Protein AF-0000000075760861 (afdb_homodimer)

pLDDT: mean 92.17, std 13.26, range [31.16, 98.69]

Foldseek 3Di:
DPPPPDVVVVVVVVVVVVVLCVLCVDPLLLLQQLVQLVHKDWLVVSCVVPVDDPPRSVVNVVSCVVVQQWDWDDDVPIIIIHGRDPVNSVVSVVVCCVCPVVVVD/DPPPPDVVVVVVVVVVVVVLCVLCVDPLLLLQQLVQLVHKDWLVVSCVVPVDDPPRSVVNVVSCVVVQQWDWDDDVPIIIIHGRDPVNSVVSVVVCCVCPVVVVD

Solvent-accessible surface area (backbone atoms only — not comparable to full-atom values): 11502 Å² total; per-residue (Å²): 125,75,79,73,66,54,63,68,57,50,50,54,35,25,45,54,49,14,53,50,29,54,68,46,23,41,38,68,50,38,51,53,48,53,56,26,72,77,38,72,44,34,64,68,55,51,30,70,71,68,66,50,50,84,67,57,42,58,52,49,53,48,51,37,42,75,70,50,42,36,44,74,49,78,57,91,95,42,53,32,34,32,68,59,28,70,68,56,51,52,50,48,52,53,49,42,47,60,47,58,57,47,61,74,98,124,75,80,73,66,55,62,69,57,48,51,54,37,25,43,54,49,15,52,51,29,54,68,46,23,41,40,68,52,37,51,52,49,54,58,26,72,77,38,72,43,35,64,67,55,49,30,70,70,68,66,49,50,84,67,56,44,59,51,50,53,49,51,38,41,76,70,50,42,34,44,77,48,77,55,91,94,42,55,32,35,31,69,57,26,70,67,57,50,53,53,49,52,52,50,42,47,60,48,57,57,48,60,74,98

Secondary structure (DSSP, 8-state):
------HHHHHHHHHHHHHHHHHH--HHHHHHHHHHTTS-EEHHHHHHHH-PPTTHHHHHHHHHHHTTSEEEEEETTEEEEEE--HHHHHHHHHHHIIIIISTT-/------HHHHHHHHHHHHHHHHHH--HHHHHHHHHHTTS-EEHHHHHHHH---TTHHHHHHHHHHHTTSEEEEEETTEEEEEE--HHHHHHHHHHHIIIIISTT-

InterPro domains:
  IPR001845 HTH ArsR-type DNA-binding domain [PF01022] (26-71)
  IPR001845 HTH ArsR-type DNA-binding domain [PR00778] (21-36)
  IPR001845 HTH ArsR-type DNA-binding domain [PR00778] (53-68)
  IPR001845 H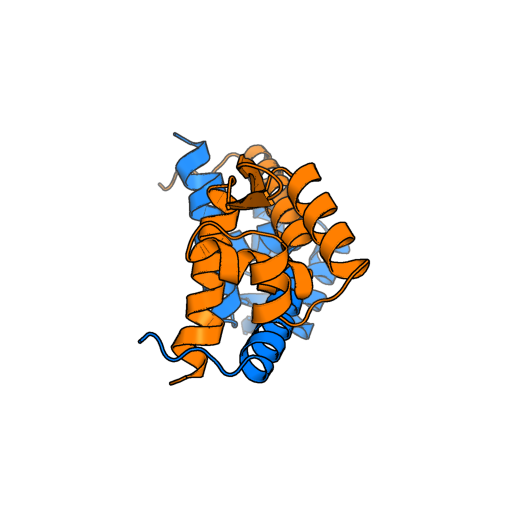TH ArsR-type DNA-binding domain [PR00778] (68-83)
  IPR001845 HTH ArsR-type DNA-binding domain [PS50987] (10-103)
  IPR001845 HTH ArsR-type DNA-binding domain [SM00418] (19-97)
  IPR011991 ArsR-like helix-turn-helix domain [cd00090] (21-92)
  IPR036388 Winged helix-like DNA-binding domain superfamily [G3DSA:1.10.10.10] (3-102)
  IPR036390 Winged helix DNA-binding domain superfamily [SSF46785] (16-101)
  IPR051011 Metal-responsive transcriptional regulator [PTHR43132] (14-100)

Structure (mmCIF, N/CA/C/O backbone):
data_AF-0000000075760861-model_v1
#
loop_
_entity.id
_entity.type
_entity.pdbx_description
1 polymer 'Regulatory protein, ArsR family'
#
loop_
_atom_site.group_PDB
_atom_site.id
_atom_site.type_symbol
_atom_site.label_atom_id
_atom_site.label_alt_id
_atom_site.label_comp_id
_atom_site.label_asym_id
_atom_site.label_entity_id
_atom_site.label_seq_id
_atom_site.pdbx_PDB_ins_code
_atom_site.Cartn_x
_atom_site.Cartn_y
_atom_site.Cartn_z
_atom_site.occupancy
_atom_site.B_iso_or_equiv
_atom_site.auth_seq_id
_atom_site.auth_comp_id
_atom_site.auth_asym_id
_atom_site.auth_atom_id
_atom_site.pdbx_PDB_model_num
ATOM 1 N N . MET A 1 1 ? -16.109 22.609 -3.34 1 31.16 1 MET A N 1
ATOM 2 C CA . MET A 1 1 ? -15.734 22.281 -1.966 1 31.16 1 MET A CA 1
ATOM 3 C C . MET A 1 1 ? -15.578 20.781 -1.784 1 31.16 1 MET A C 1
ATOM 5 O O . MET A 1 1 ? -16.516 20.016 -2.014 1 31.16 1 MET A O 1
ATOM 9 N N . THR A 1 2 ? -14.602 20.078 -2.252 1 43.75 2 THR A N 1
ATOM 10 C CA . THR A 1 2 ? -14.523 18.625 -2.188 1 43.75 2 THR A CA 1
ATOM 11 C C . THR A 1 2 ? -15.07 18.109 -0.86 1 43.75 2 THR A C 1
ATOM 13 O O . THR A 1 2 ? -14.688 18.594 0.206 1 43.75 2 THR A O 1
ATOM 16 N N . PRO A 1 3 ? -16.234 17.625 -0.828 1 49.41 3 PRO A N 1
ATOM 17 C CA . PRO A 1 3 ? -16.875 17.281 0.438 1 49.41 3 PRO A CA 1
ATOM 18 C C . PRO A 1 3 ? -15.883 16.781 1.488 1 49.41 3 PRO A C 1
ATOM 20 O O . PRO A 1 3 ? -15.008 15.961 1.179 1 49.41 3 PRO A O 1
ATOM 23 N N . GLU A 1 4 ? -15.344 17.781 2.316 1 56.47 4 GLU A N 1
ATOM 24 C CA . GLU A 1 4 ? -14.516 17.484 3.486 1 56.47 4 GLU A CA 1
ATOM 25 C C . GLU A 1 4 ? -15.016 16.234 4.207 1 56.47 4 GLU A C 1
ATOM 27 O O . GLU A 1 4 ? -16.156 16.188 4.668 1 56.47 4 GLU A O 1
ATOM 32 N N . LEU A 1 5 ? -14.688 15.102 3.777 1 62.16 5 LEU A N 1
ATOM 33 C CA . LEU A 1 5 ? -15.039 13.906 4.547 1 62.16 5 LEU A CA 1
ATOM 34 C C . LEU A 1 5 ? -15.047 14.211 6.039 1 62.16 5 LEU A C 1
ATOM 36 O O . LEU A 1 5 ? -14.234 15.008 6.52 1 62.16 5 LEU A O 1
ATOM 40 N N . ASP A 1 6 ? -16.234 13.906 6.609 1 85.75 6 ASP A N 1
ATOM 41 C CA . ASP A 1 6 ? -16.25 13.82 8.062 1 85.75 6 ASP A CA 1
ATOM 42 C C . ASP A 1 6 ? -15.016 13.094 8.594 1 85.75 6 ASP A C 1
ATOM 44 O O . ASP A 1 6 ? -14.609 12.07 8.039 1 85.75 6 ASP A O 1
ATOM 48 N N . ILE A 1 7 ? -14.258 13.727 9.484 1 89.19 7 ILE A N 1
ATOM 49 C CA . ILE A 1 7 ? -12.992 13.242 10.016 1 89.19 7 ILE A CA 1
ATOM 50 C C . ILE A 1 7 ? -13.148 11.805 10.5 1 89.19 7 ILE A C 1
ATOM 52 O O . ILE A 1 7 ? -12.227 10.992 10.398 1 89.19 7 ILE A O 1
ATOM 56 N N . GLU A 1 8 ? -14.305 11.484 11 1 91.88 8 GLU A N 1
ATOM 57 C CA . GLU A 1 8 ? -14.539 10.117 11.461 1 91.88 8 GLU A CA 1
ATOM 58 C C . GLU A 1 8 ? -14.547 9.133 10.305 1 91.88 8 GLU A C 1
ATOM 60 O O . GLU A 1 8 ? -14.031 8.016 10.43 1 91.88 8 GLU A O 1
ATOM 65 N N . GLN A 1 9 ? -15.164 9.539 9.281 1 93.06 9 GLN A N 1
ATOM 66 C CA . GLN A 1 9 ? -15.164 8.695 8.094 1 93.06 9 GLN A CA 1
ATOM 67 C C . GLN A 1 9 ? -13.766 8.555 7.512 1 93.06 9 GLN A C 1
ATOM 69 O O . GLN A 1 9 ? -13.375 7.469 7.066 1 93.06 9 GLN A O 1
ATOM 74 N N . LEU A 1 10 ? -13.047 9.648 7.512 1 93.12 10 LEU A N 1
ATOM 75 C CA . LEU A 1 10 ? -11.672 9.617 7.012 1 93.12 10 LEU A CA 1
ATOM 76 C C . LEU A 1 10 ? -10.812 8.656 7.824 1 93.12 10 LEU A C 1
ATOM 78 O O . LEU A 1 10 ? -10.008 7.914 7.266 1 93.12 10 LEU A O 1
ATOM 82 N N . ARG A 1 11 ? -11.039 8.609 9.094 1 94.69 11 ARG A N 1
ATOM 83 C CA . ARG A 1 11 ? -10.305 7.715 9.984 1 94.69 11 ARG A CA 1
ATOM 84 C C . ARG A 1 11 ? -10.656 6.258 9.711 1 94.69 11 ARG A C 1
ATOM 86 O O . ARG A 1 11 ? -9.773 5.391 9.711 1 94.69 11 ARG A O 1
ATOM 93 N N . ALA A 1 12 ? -11.922 6.043 9.539 1 95.56 12 ALA A N 1
ATOM 94 C CA . ALA A 1 12 ? -12.359 4.688 9.227 1 95.56 12 ALA A CA 1
ATOM 95 C C . ALA A 1 12 ? -11.766 4.215 7.898 1 95.56 12 ALA A C 1
ATOM 97 O O . ALA A 1 12 ? -11.328 3.066 7.781 1 95.56 12 ALA A O 1
ATOM 98 N N . ASN A 1 13 ? -11.742 5.094 6.957 1 95.25 13 ASN A N 1
ATOM 99 C CA . ASN A 1 13 ? -11.156 4.781 5.656 1 95.25 13 ASN A CA 1
ATOM 100 C C . ASN A 1 13 ? -9.664 4.504 5.762 1 95.25 13 ASN A C 1
ATOM 102 O O . ASN A 1 13 ? -9.156 3.559 5.148 1 95.25 13 ASN A O 1
ATOM 106 N N . ALA A 1 14 ? -9 5.316 6.547 1 96.75 14 ALA A N 1
ATOM 107 C CA . ALA A 1 14 ? -7.562 5.129 6.742 1 96.75 14 ALA A CA 1
ATOM 108 C C . ALA A 1 14 ? -7.27 3.787 7.406 1 96.75 14 ALA A C 1
ATOM 110 O O . ALA A 1 14 ? -6.293 3.119 7.066 1 96.75 14 ALA A O 1
ATOM 111 N N . ALA A 1 15 ? -8.141 3.424 8.32 1 97.38 15 ALA A N 1
ATOM 112 C CA . ALA A 1 15 ? -7.977 2.131 8.984 1 97.38 15 ALA A CA 1
ATOM 113 C C . ALA A 1 15 ? -8.133 0.984 7.988 1 97.38 15 ALA A C 1
ATOM 115 O O . ALA A 1 15 ? -7.332 0.044 7.988 1 97.38 15 ALA A O 1
ATOM 116 N N . SER A 1 16 ? -9.094 1.083 7.184 1 97.12 16 SER A N 1
ATOM 117 C CA . SER A 1 16 ? -9.328 0.062 6.168 1 97.12 16 SER A CA 1
ATOM 118 C C . SER A 1 16 ? -8.18 0.008 5.164 1 97.12 16 SER A C 1
ATOM 120 O O . SER A 1 16 ? -7.719 -1.074 4.801 1 97.12 16 SER A O 1
ATOM 122 N N . ALA A 1 17 ? -7.754 1.15 4.75 1 97.81 17 ALA A N 1
ATOM 123 C CA . ALA A 1 17 ? -6.633 1.227 3.814 1 97.81 17 ALA A CA 1
ATOM 124 C C . ALA A 1 17 ? -5.359 0.664 4.441 1 97.81 17 ALA A C 1
ATOM 126 O O . ALA A 1 17 ? -4.613 -0.075 3.793 1 97.81 17 ALA A O 1
ATOM 127 N N . GLY A 1 18 ? -5.133 1.041 5.684 1 98.19 18 GLY A N 1
ATOM 128 C CA . GLY A 1 18 ? -3.975 0.519 6.391 1 98.19 18 GLY A CA 1
ATOM 129 C C . GLY A 1 18 ? -3.963 -0.995 6.484 1 98.19 18 GLY A C 1
ATOM 130 O O . GLY A 1 18 ? -2.918 -1.625 6.305 1 98.19 18 GLY A O 1
ATOM 131 N N . ALA A 1 19 ? -5.098 -1.545 6.762 1 97.56 19 ALA A N 1
ATOM 132 C CA . ALA A 1 19 ? -5.219 -3 6.832 1 97.56 19 ALA A CA 1
ATOM 133 C C . ALA A 1 19 ? -4.887 -3.643 5.488 1 97.56 19 ALA A C 1
ATOM 135 O O . ALA A 1 19 ? -4.203 -4.668 5.438 1 97.56 19 ALA A O 1
ATOM 136 N N . LEU A 1 20 ? -5.359 -3.062 4.488 1 98.06 20 LEU A N 1
ATOM 137 C CA . LEU A 1 20 ? -5.051 -3.553 3.148 1 98.06 20 LEU A CA 1
ATOM 138 C C . LEU A 1 20 ? -3.549 -3.486 2.881 1 98.06 20 LEU A C 1
ATOM 140 O O . LEU A 1 20 ? -2.953 -4.461 2.418 1 98.06 20 LEU A O 1
ATOM 144 N N . LEU A 1 21 ? -2.9 -2.324 3.158 1 98.31 21 LEU A N 1
ATOM 145 C CA . LEU A 1 21 ? -1.469 -2.158 2.93 1 98.31 21 LEU A CA 1
ATOM 146 C C . LEU A 1 21 ? -0.668 -3.172 3.742 1 98.31 21 LEU A C 1
ATOM 148 O O . LEU A 1 21 ? 0.312 -3.732 3.248 1 98.31 21 LEU A O 1
ATOM 152 N N . LYS A 1 22 ? -1.117 -3.443 4.949 1 97.38 22 LYS A N 1
ATOM 153 C CA . LYS A 1 22 ? -0.437 -4.441 5.77 1 97.38 22 LYS A CA 1
ATOM 154 C C . LYS A 1 22 ? -0.504 -5.82 5.121 1 97.38 22 LYS A C 1
ATOM 156 O O . LYS A 1 22 ? 0.492 -6.547 5.09 1 97.38 22 LYS A O 1
ATOM 161 N N . ALA A 1 23 ? -1.593 -6.113 4.625 1 97.12 23 ALA A N 1
ATOM 162 C CA . ALA A 1 23 ? -1.772 -7.414 3.986 1 97.12 23 ALA A CA 1
ATOM 163 C C . ALA A 1 23 ? -0.917 -7.531 2.729 1 97.12 23 ALA A C 1
ATOM 165 O O . ALA A 1 23 ? -0.462 -8.625 2.379 1 97.12 23 ALA A O 1
ATOM 166 N N . LEU A 1 24 ? -0.645 -6.441 2.088 1 97.88 24 LEU A N 1
ATOM 167 C CA . LEU A 1 24 ? 0.054 -6.434 0.808 1 97.88 24 LEU A CA 1
ATOM 168 C C . LEU A 1 24 ? 1.557 -6.266 1.01 1 97.88 24 LEU A C 1
ATOM 170 O O . LEU A 1 24 ? 2.342 -6.512 0.091 1 97.88 24 LEU A O 1
ATOM 174 N N . ALA A 1 25 ? 1.974 -5.855 2.18 1 97.81 25 ALA A N 1
ATOM 175 C CA . ALA A 1 25 ? 3.332 -5.355 2.389 1 97.81 25 ALA A CA 1
ATOM 176 C C . ALA A 1 25 ? 4.344 -6.5 2.361 1 97.81 25 ALA A C 1
ATOM 178 O O . ALA A 1 25 ? 5.551 -6.266 2.277 1 97.81 25 ALA A O 1
ATOM 179 N N . ASN A 1 26 ? 3.959 -7.703 2.34 1 97.19 26 ASN A N 1
ATOM 180 C CA . ASN A 1 26 ? 4.852 -8.852 2.229 1 97.19 26 ASN A CA 1
ATOM 181 C C . ASN A 1 26 ? 5.355 -9.031 0.799 1 97.19 2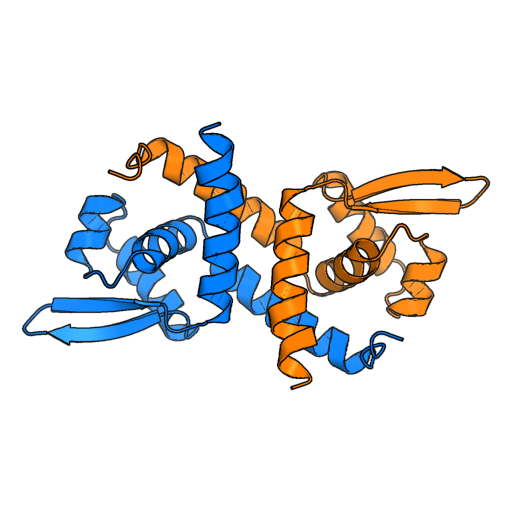6 ASN A C 1
ATOM 183 O O . ASN A 1 26 ? 4.562 -9.172 -0.132 1 97.19 26 ASN A O 1
ATOM 187 N N . PRO A 1 27 ? 6.75 -9.102 0.652 1 96.88 27 PRO A N 1
ATOM 188 C CA . PRO A 1 27 ? 7.285 -9.156 -0.711 1 96.88 27 PRO A CA 1
ATOM 189 C C . PRO A 1 27 ? 6.816 -10.391 -1.476 1 96.88 27 PRO A C 1
ATOM 191 O O . PRO A 1 27 ? 6.562 -10.32 -2.68 1 96.88 27 PRO A O 1
ATOM 194 N N . ASP A 1 28 ? 6.727 -11.484 -0.835 1 97 28 ASP A N 1
ATOM 195 C CA . ASP A 1 28 ? 6.254 -12.695 -1.512 1 97 28 ASP A CA 1
ATOM 196 C C . ASP A 1 28 ? 4.801 -12.539 -1.954 1 97 28 ASP A C 1
ATOM 198 O O . ASP A 1 28 ? 4.445 -12.922 -3.07 1 97 28 ASP A O 1
ATOM 202 N N . ARG A 1 29 ? 4.004 -11.969 -1.091 1 97.56 29 ARG A N 1
ATOM 203 C CA . ARG A 1 29 ? 2.611 -11.727 -1.449 1 97.56 29 ARG A CA 1
ATOM 204 C C . ARG A 1 29 ? 2.508 -10.75 -2.611 1 97.56 29 ARG A C 1
ATOM 206 O O . ARG A 1 29 ? 1.658 -10.906 -3.492 1 97.56 29 ARG A O 1
ATOM 213 N N . LEU A 1 30 ? 3.357 -9.766 -2.621 1 97.31 30 LEU A N 1
ATOM 214 C CA . LEU A 1 30 ? 3.371 -8.805 -3.721 1 97.31 30 LEU A CA 1
ATOM 215 C C . LEU A 1 30 ? 3.725 -9.492 -5.035 1 97.31 30 LEU A C 1
ATOM 217 O O . LEU A 1 30 ? 3.115 -9.211 -6.07 1 97.31 30 LEU A O 1
ATOM 221 N N . LEU A 1 31 ? 4.703 -10.391 -4.988 1 96.62 31 LEU A N 1
ATOM 222 C CA . LEU A 1 31 ? 5.105 -11.125 -6.184 1 96.62 31 LEU A CA 1
ATOM 223 C C . LEU A 1 31 ? 3.953 -11.977 -6.715 1 96.62 31 LEU A C 1
ATOM 225 O O . LEU A 1 31 ? 3.688 -11.984 -7.918 1 96.62 31 LEU A O 1
ATOM 229 N N . LEU A 1 32 ? 3.287 -12.625 -5.801 1 97.5 32 LEU A N 1
ATOM 230 C CA . LEU A 1 32 ? 2.15 -13.461 -6.172 1 97.5 32 LEU A CA 1
ATOM 231 C C . LEU A 1 32 ? 1.047 -12.625 -6.812 1 97.5 32 LEU A C 1
ATOM 233 O O . LEU A 1 32 ? 0.54 -12.969 -7.883 1 97.5 32 LEU A O 1
ATOM 237 N N . LEU A 1 33 ? 0.747 -11.523 -6.215 1 97.75 33 LEU A N 1
ATOM 238 C CA . LEU A 1 33 ? -0.349 -10.68 -6.691 1 97.75 33 LEU A CA 1
ATOM 239 C C . LEU A 1 33 ? 0.011 -10.016 -8.008 1 97.75 33 LEU A C 1
ATOM 241 O O . LEU A 1 33 ? -0.857 -9.797 -8.859 1 97.75 33 LEU A O 1
ATOM 245 N N . CYS A 1 34 ? 1.251 -9.648 -8.117 1 95.5 34 CYS A N 1
ATOM 246 C CA . CYS A 1 34 ? 1.707 -9.102 -9.391 1 95.5 34 CYS A CA 1
ATOM 247 C C . CYS A 1 34 ? 1.47 -10.086 -10.523 1 95.5 34 CYS A C 1
ATOM 249 O O . CYS A 1 34 ? 0.96 -9.711 -11.586 1 95.5 34 CYS A O 1
ATOM 251 N N . GLN A 1 35 ? 1.835 -11.344 -10.352 1 94.88 35 GLN A N 1
ATOM 252 C CA . GLN A 1 35 ? 1.597 -12.367 -11.359 1 94.88 35 GLN A CA 1
ATOM 253 C C . GLN A 1 35 ? 0.103 -12.547 -11.617 1 94.88 35 GLN A C 1
ATOM 255 O O . GLN A 1 35 ? -0.327 -12.648 -12.773 1 94.88 35 GLN A O 1
ATOM 260 N N . LEU A 1 36 ? -0.684 -12.5 -10.586 1 96.94 36 LEU A N 1
ATOM 261 C CA . LEU A 1 36 ? -2.117 -12.75 -10.68 1 96.94 36 LEU A CA 1
ATOM 262 C C . LEU A 1 36 ? -2.844 -11.57 -11.305 1 96.94 36 LEU A C 1
ATOM 264 O O . LEU A 1 36 ? -3.977 -11.703 -11.773 1 96.94 36 LEU A O 1
ATOM 268 N N . SER A 1 37 ? -2.225 -10.359 -11.203 1 95.31 37 SER A N 1
ATOM 269 C CA . SER A 1 37 ? -2.824 -9.195 -11.844 1 95.31 37 SER A CA 1
ATOM 270 C C . SER A 1 37 ? -2.855 -9.344 -13.359 1 95.31 37 SER A C 1
ATOM 272 O O . SER A 1 37 ? -3.615 -8.656 -14.039 1 95.31 37 SER A O 1
ATOM 274 N N . GLN A 1 38 ? -2.037 -10.203 -13.859 1 91.69 38 GLN A N 1
ATOM 275 C CA . GLN A 1 38 ? -1.953 -10.422 -15.305 1 91.69 38 GLN A CA 1
ATOM 276 C C . GLN A 1 38 ? -2.916 -11.516 -15.75 1 91.69 38 GLN A C 1
ATOM 278 O O . GLN A 1 38 ? -3.121 -11.727 -16.938 1 91.69 38 GLN A O 1
ATOM 283 N N . GLY A 1 39 ? -3.471 -12.242 -14.789 1 94.25 39 GLY A N 1
ATOM 284 C CA . GLY A 1 39 ? -4.422 -13.305 -15.086 1 94.25 39 GLY A CA 1
ATOM 285 C C . GLY A 1 39 ? -4.438 -14.398 -14.039 1 94.25 39 GLY A C 1
ATOM 286 O O . GLY A 1 39 ? -3.568 -14.445 -13.164 1 94.25 39 GLY A O 1
ATOM 287 N N . GLU A 1 40 ? -5.395 -15.273 -14.172 1 97.56 40 GLU A N 1
ATOM 288 C CA . GLU A 1 40 ? -5.539 -16.422 -13.289 1 97.56 40 GLU A CA 1
ATOM 289 C C . GLU A 1 40 ? -4.367 -17.391 -13.445 1 97.56 40 GLU A C 1
ATOM 291 O O . GLU A 1 40 ? -3.91 -17.641 -14.562 1 97.56 40 GLU A O 1
ATOM 296 N N . ARG A 1 41 ? -3.865 -18 -12.32 1 97.44 41 ARG A N 1
ATOM 297 C CA . ARG A 1 41 ? -2.766 -18.953 -12.336 1 97.44 41 ARG A CA 1
ATOM 298 C C . ARG A 1 41 ? -2.965 -20.031 -11.281 1 97.44 41 ARG A C 1
ATOM 300 O O . ARG A 1 41 ? -3.592 -19.797 -10.25 1 97.44 41 ARG A O 1
ATOM 307 N N . ASN A 1 42 ? -2.398 -21.188 -11.586 1 97.19 42 ASN A N 1
ATOM 308 C CA . ASN A 1 42 ? -2.438 -22.25 -10.57 1 97.19 42 ASN A CA 1
ATOM 309 C C . ASN A 1 42 ? -1.139 -22.312 -9.773 1 97.19 42 ASN A C 1
ATOM 311 O O . ASN A 1 42 ? -0.182 -21.594 -10.086 1 97.19 42 ASN A O 1
ATOM 315 N N . VAL A 1 43 ? -1.153 -23.125 -8.742 1 95.81 43 VAL A N 1
ATOM 316 C CA . VAL A 1 43 ? -0.051 -23.203 -7.789 1 95.81 43 VAL A CA 1
ATOM 317 C C . VAL A 1 43 ? 1.24 -23.562 -8.516 1 95.81 43 VAL A C 1
ATOM 319 O O . VAL A 1 43 ? 2.285 -22.953 -8.281 1 95.81 43 VAL A O 1
ATOM 322 N N . SER A 1 44 ? 1.188 -24.484 -9.383 1 94.75 44 SER A N 1
ATOM 323 C CA . SER A 1 44 ? 2.369 -24.953 -10.102 1 94.75 44 SER A CA 1
ATOM 324 C C . SER A 1 44 ? 2.957 -23.844 -10.969 1 94.75 44 SER A C 1
ATOM 326 O O . SER A 1 44 ? 4.176 -23.688 -11.031 1 94.75 44 SER A O 1
ATOM 328 N N . GLU A 1 45 ? 2.145 -23.094 -11.672 1 95.38 45 GLU A N 1
ATOM 329 C CA . GLU A 1 45 ? 2.576 -21.969 -12.484 1 95.38 45 GLU A CA 1
ATOM 330 C C . GLU A 1 45 ? 3.258 -20.906 -11.625 1 95.38 45 GLU A C 1
ATOM 332 O O . GLU A 1 45 ? 4.305 -20.375 -12.008 1 95.38 45 GLU A O 1
ATOM 337 N N . LEU A 1 46 ? 2.67 -20.609 -10.469 1 95.75 46 LEU A N 1
ATOM 338 C CA . LEU A 1 46 ? 3.225 -19.609 -9.57 1 95.75 46 LEU A CA 1
ATOM 339 C C . LEU A 1 46 ? 4.59 -20.047 -9.047 1 95.75 46 LEU A C 1
ATOM 341 O O . LEU A 1 46 ? 5.516 -19.234 -8.977 1 95.75 46 LEU A O 1
ATOM 345 N N . GLU A 1 47 ? 4.691 -21.281 -8.734 1 93.94 47 GLU A N 1
ATOM 346 C CA . GLU A 1 47 ? 5.969 -21.828 -8.281 1 93.94 47 GLU A CA 1
ATOM 347 C C . GLU A 1 47 ? 7.043 -21.688 -9.359 1 93.94 47 GLU A C 1
ATOM 349 O O . GLU A 1 47 ? 8.164 -21.25 -9.07 1 93.94 47 GLU A O 1
ATOM 354 N N . GLN A 1 48 ? 6.727 -22.016 -10.555 1 93.12 48 GLN A N 1
ATOM 355 C CA . GLN A 1 48 ? 7.664 -21.969 -11.664 1 93.12 48 GLN A CA 1
ATOM 356 C C . GLN A 1 48 ? 8.055 -20.531 -12.008 1 93.12 48 GLN A C 1
ATOM 358 O O . GLN A 1 48 ? 9.234 -20.25 -12.227 1 93.12 48 GLN A O 1
ATOM 363 N N . LEU A 1 49 ? 7.113 -19.641 -11.961 1 92.81 49 LEU A N 1
ATOM 364 C CA . LEU A 1 49 ? 7.328 -18.266 -12.391 1 92.81 49 LEU A CA 1
ATOM 365 C C . LEU A 1 49 ? 8.109 -17.484 -11.336 1 92.81 49 LEU A C 1
ATOM 367 O O . LEU A 1 49 ? 8.93 -16.625 -11.672 1 92.81 49 LEU A O 1
ATOM 371 N N . LEU A 1 50 ? 7.844 -17.75 -10.039 1 94.5 50 LEU A N 1
ATOM 372 C CA . LEU A 1 50 ? 8.344 -16.891 -8.984 1 94.5 50 LEU A CA 1
ATOM 373 C C . LEU A 1 50 ? 9.469 -17.562 -8.211 1 94.5 50 LEU A C 1
ATOM 375 O O . LEU A 1 50 ? 10.227 -16.906 -7.492 1 94.5 50 LEU A O 1
ATOM 379 N N . GLY A 1 51 ? 9.539 -18.859 -8.258 1 93.06 51 GLY A N 1
ATOM 380 C CA . GLY A 1 51 ? 10.555 -19.594 -7.523 1 93.06 51 GLY A CA 1
ATOM 381 C C . GLY A 1 51 ? 10.289 -19.656 -6.031 1 93.06 51 GLY A C 1
ATOM 382 O O . GLY A 1 51 ? 11.195 -19.922 -5.242 1 93.06 51 GLY A O 1
ATOM 383 N N . ILE A 1 52 ? 9.109 -19.266 -5.617 1 92.81 52 ILE A N 1
ATOM 384 C CA . ILE A 1 52 ? 8.703 -19.422 -4.227 1 92.81 52 ILE A CA 1
ATOM 385 C C . ILE A 1 52 ? 8.25 -20.859 -3.99 1 92.81 52 ILE A C 1
ATOM 387 O O . ILE A 1 52 ? 7.348 -21.359 -4.668 1 92.81 52 ILE A O 1
ATOM 391 N N . GLN A 1 53 ? 8.875 -21.547 -3.055 1 92.81 53 GLN A N 1
ATOM 392 C CA . GLN A 1 53 ? 8.633 -22.969 -2.871 1 92.81 53 GLN A CA 1
ATOM 393 C C . GLN A 1 53 ? 7.75 -23.219 -1.652 1 92.81 53 GLN A C 1
ATOM 395 O O . GLN A 1 53 ? 7.555 -22.328 -0.821 1 92.81 53 GLN A O 1
ATOM 400 N N . GLN A 1 54 ? 7.363 -24.422 -1.638 1 94.25 54 GLN A N 1
ATOM 401 C CA . GLN A 1 54 ? 6.629 -24.891 -0.467 1 94.25 54 GLN A CA 1
ATOM 402 C C . GLN A 1 54 ? 7.555 -25.047 0.736 1 94.25 54 GLN A C 1
ATOM 404 O O . GLN A 1 54 ? 8.734 -25.344 0.58 1 94.25 54 GLN A O 1
ATOM 409 N N . PRO A 1 55 ? 6.926 -24.766 1.978 1 96.5 55 PRO A N 1
ATOM 410 C CA . PRO A 1 55 ? 5.57 -24.438 2.436 1 96.5 55 PRO A CA 1
ATOM 411 C C . PRO A 1 55 ? 5.238 -22.953 2.312 1 96.5 55 PRO A C 1
ATOM 413 O O . PRO A 1 55 ? 4.09 -22.562 2.512 1 96.5 55 PRO A O 1
ATOM 416 N N . THR A 1 56 ? 6.203 -22.125 2.012 1 96.25 56 THR A N 1
ATOM 417 C CA . THR A 1 56 ? 6.035 -20.672 1.986 1 96.25 56 THR A CA 1
ATOM 418 C C . THR A 1 56 ? 4.922 -20.266 1.019 1 96.25 56 THR A C 1
ATOM 420 O O . THR A 1 56 ? 4.055 -19.469 1.359 1 96.25 56 THR A O 1
ATOM 423 N N . LEU A 1 57 ? 5.016 -20.844 -0.157 1 96.88 57 LEU A N 1
ATOM 424 C CA . LEU A 1 57 ? 4.004 -20.531 -1.16 1 96.88 57 LEU A CA 1
ATOM 425 C C . LEU A 1 57 ? 2.602 -20.797 -0.622 1 96.88 57 LEU A C 1
ATOM 427 O O . LEU A 1 57 ? 1.728 -19.938 -0.693 1 96.88 57 LEU A O 1
ATOM 431 N N . SER A 1 58 ? 2.373 -21.953 -0.057 1 96.56 58 SER A N 1
ATOM 432 C CA . SER A 1 58 ? 1.07 -22.328 0.485 1 96.56 58 SER A CA 1
ATOM 433 C C . SER A 1 58 ? 0.652 -21.391 1.61 1 96.56 58 SER A C 1
ATOM 435 O O . SER A 1 58 ? -0.512 -20.984 1.695 1 96.56 58 SER A O 1
ATOM 437 N N . GLN A 1 59 ? 1.553 -21.078 2.4 1 97.56 59 GLN A N 1
ATOM 438 C CA . GLN A 1 59 ? 1.286 -20.188 3.516 1 97.56 59 GLN A CA 1
ATOM 439 C C . GLN A 1 59 ? 0.85 -18.812 3.018 1 97.56 59 GLN A C 1
ATOM 441 O O . GLN A 1 59 ? -0.123 -18.234 3.518 1 97.56 59 GLN A O 1
ATOM 446 N N . GLN A 1 60 ? 1.567 -18.312 2.078 1 97.62 60 GLN A N 1
ATOM 447 C CA . GLN A 1 60 ? 1.242 -16.984 1.561 1 97.62 60 GLN A CA 1
ATOM 448 C C . GLN A 1 60 ? -0.101 -17 0.836 1 97.62 60 GLN A C 1
ATOM 450 O O . GLN A 1 60 ? -0.884 -16.047 0.96 1 97.62 60 GLN A O 1
ATOM 455 N N . LEU A 1 61 ? -0.35 -18.016 0.086 1 97.94 61 LEU A N 1
ATOM 456 C CA . LEU A 1 61 ? -1.636 -18.141 -0.592 1 97.94 61 LEU A CA 1
ATOM 457 C C . LEU A 1 61 ? -2.775 -18.25 0.417 1 97.94 61 LEU A C 1
ATOM 459 O O . LEU A 1 61 ? -3.857 -17.703 0.196 1 97.94 61 LEU A O 1
ATOM 463 N N . ALA A 1 62 ? -2.549 -18.938 1.508 1 97.88 62 ALA A N 1
ATOM 464 C CA . ALA A 1 62 ? -3.545 -19.047 2.57 1 97.88 62 ALA A CA 1
ATOM 465 C C . ALA A 1 62 ? -3.848 -17.688 3.18 1 97.88 62 ALA A C 1
ATOM 467 O O . ALA A 1 62 ? -5.008 -17.359 3.449 1 97.88 62 ALA A O 1
ATOM 468 N N . VAL A 1 63 ? -2.889 -16.891 3.457 1 98.12 63 VAL A N 1
ATOM 469 C CA . VAL A 1 63 ? -3.064 -15.547 3.988 1 98.12 63 VAL A CA 1
ATOM 470 C C . VAL A 1 63 ? -3.883 -14.703 3.012 1 98.12 63 VAL A C 1
ATOM 472 O O . VAL A 1 63 ? -4.836 -14.031 3.41 1 98.12 63 VAL A O 1
ATOM 475 N N . LEU A 1 64 ? -3.492 -14.75 1.73 1 98.31 64 LEU A N 1
ATOM 476 C CA . LEU A 1 64 ? -4.188 -13.977 0.708 1 98.31 64 LEU A CA 1
ATOM 477 C C . LEU A 1 64 ? -5.66 -14.359 0.645 1 98.31 64 LEU A C 1
ATOM 479 O O . LEU A 1 64 ? -6.527 -13.5 0.483 1 98.31 64 LEU A O 1
ATOM 483 N N . ARG A 1 65 ? -5.93 -15.641 0.807 1 98 65 ARG A N 1
ATOM 484 C CA . ARG A 1 65 ? -7.312 -16.109 0.82 1 98 65 ARG A CA 1
ATOM 485 C C . ARG A 1 65 ? -8.047 -15.602 2.057 1 98 65 ARG A C 1
ATOM 487 O O . ARG A 1 65 ? -9.172 -15.094 1.955 1 98 65 ARG A O 1
ATOM 494 N N . ARG A 1 66 ? -7.465 -15.758 3.184 1 97.81 66 ARG A N 1
ATOM 495 C CA . ARG A 1 66 ? -8.07 -15.359 4.449 1 97.81 66 ARG A CA 1
ATOM 496 C C . ARG A 1 66 ? -8.398 -13.867 4.457 1 97.81 66 ARG A C 1
ATOM 498 O O . ARG A 1 66 ? -9.438 -13.461 4.984 1 97.81 66 ARG A O 1
ATOM 505 N N . GLU A 1 67 ? -7.582 -13.125 3.801 1 97.56 67 GLU A N 1
ATOM 506 C CA . GLU A 1 67 ? -7.75 -11.68 3.771 1 97.56 67 GLU A CA 1
ATOM 507 C C . GLU A 1 67 ? -8.68 -11.258 2.637 1 97.56 67 GLU A C 1
ATOM 509 O O . GLU A 1 67 ? -8.883 -10.062 2.402 1 97.56 67 GLU A O 1
ATOM 514 N N . GLY A 1 68 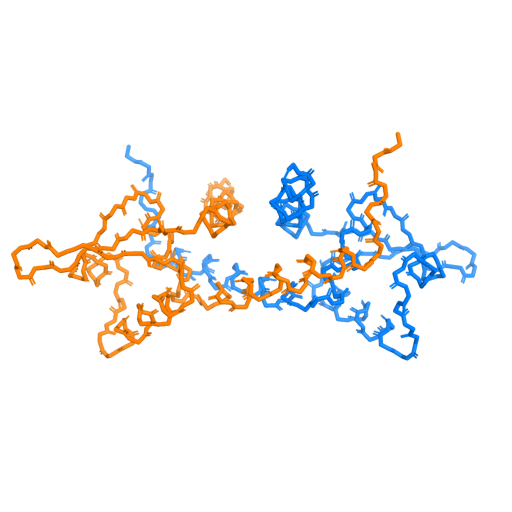? -9.188 -12.18 1.909 1 97.62 68 GLY A N 1
ATOM 515 C CA . GLY A 1 68 ? -10.148 -11.906 0.855 1 97.62 68 GLY A CA 1
ATOM 516 C C . GLY A 1 68 ? -9.523 -11.258 -0.367 1 97.62 68 GLY A C 1
ATOM 517 O O . GLY A 1 68 ? -10.211 -10.57 -1.13 1 97.62 68 GLY A O 1
ATOM 518 N N . LEU A 1 69 ? -8.258 -11.422 -0.621 1 98.5 69 LEU A N 1
ATOM 519 C CA . LEU A 1 69 ? -7.535 -10.75 -1.696 1 98.5 69 LEU A CA 1
ATOM 520 C C . LEU A 1 69 ? -7.543 -11.594 -2.967 1 98.5 69 LEU A C 1
ATOM 522 O O . LEU A 1 69 ? -7.398 -11.062 -4.07 1 98.5 69 LEU A O 1
ATOM 526 N N . VAL A 1 70 ? -7.691 -12.898 -2.811 1 98.69 70 VAL A N 1
ATOM 527 C CA . VAL A 1 70 ? -7.746 -13.789 -3.967 1 98.69 70 VAL A CA 1
ATOM 528 C C . VAL A 1 70 ? -8.922 -14.758 -3.82 1 98.69 70 VAL A C 1
ATOM 530 O O . VAL A 1 70 ? -9.375 -15.023 -2.705 1 98.69 70 VAL A O 1
ATOM 533 N N . ALA A 1 71 ? -9.391 -15.164 -4.871 1 98.5 71 ALA A N 1
ATOM 534 C CA . ALA A 1 71 ? -10.391 -16.234 -4.973 1 98.5 71 ALA A CA 1
ATOM 535 C C . ALA A 1 71 ? -9.836 -17.438 -5.719 1 98.5 71 ALA A C 1
ATOM 537 O O . ALA A 1 71 ? -8.852 -17.328 -6.457 1 98.5 71 ALA A O 1
ATOM 538 N N . THR A 1 72 ? -10.492 -18.562 -5.504 1 97.69 72 THR A N 1
ATOM 539 C CA . THR A 1 72 ? -10.008 -19.797 -6.105 1 97.69 72 THR A CA 1
ATOM 540 C C . THR A 1 72 ? -11.117 -20.5 -6.883 1 97.69 72 THR A C 1
ATOM 542 O O . THR A 1 72 ? -12.305 -20.312 -6.586 1 97.69 72 THR A O 1
ATOM 545 N N . ARG A 1 73 ? -10.711 -21.141 -7.879 1 97.12 73 ARG A N 1
ATOM 546 C CA . ARG A 1 73 ? -11.57 -22.078 -8.586 1 97.12 73 ARG A CA 1
ATOM 547 C C . ARG A 1 73 ? -10.844 -23.391 -8.844 1 97.12 73 ARG A C 1
ATOM 549 O O . ARG A 1 73 ? -9.641 -23.406 -9.094 1 97.12 73 ARG A O 1
ATOM 556 N N . ARG A 1 74 ? -11.594 -24.453 -8.711 1 95.88 74 ARG A N 1
ATOM 557 C CA . ARG A 1 74 ? -11.008 -25.766 -8.938 1 95.88 74 ARG A CA 1
ATOM 558 C C . ARG A 1 74 ? -11.32 -26.266 -10.344 1 95.88 74 ARG A C 1
ATOM 560 O O . ARG A 1 74 ? -12.461 -26.156 -10.805 1 95.88 74 ARG A O 1
ATOM 567 N N . GLU A 1 75 ? -10.336 -26.719 -11 1 95 75 GLU A N 1
ATOM 568 C CA . GLU A 1 75 ? -10.453 -27.391 -12.289 1 95 75 GLU A CA 1
ATOM 569 C C . GLU A 1 75 ? -9.672 -28.703 -12.297 1 95 75 GLU A C 1
ATOM 571 O O . GLU A 1 75 ? -8.445 -28.688 -12.406 1 95 75 GLU A O 1
ATOM 576 N N . GLY A 1 76 ? -10.445 -29.844 -12.281 1 95 76 GLY A N 1
ATOM 577 C CA . GLY A 1 76 ? -9.758 -31.125 -12.102 1 95 76 GLY A CA 1
ATOM 578 C C . GLY A 1 76 ? -8.969 -31.188 -10.805 1 95 76 GLY A C 1
ATOM 579 O O . GLY A 1 76 ? -9.523 -30.969 -9.727 1 95 76 GLY A O 1
ATOM 580 N N . LYS A 1 77 ? -7.691 -31.484 -10.906 1 94.19 77 LYS A N 1
ATOM 581 C CA . LYS A 1 77 ? -6.84 -31.594 -9.727 1 94.19 77 LYS A CA 1
ATOM 582 C C . LYS A 1 77 ? -6.125 -30.281 -9.422 1 94.19 77 LYS A C 1
ATOM 584 O O . LYS A 1 77 ? -5.289 -30.219 -8.523 1 94.19 77 LYS A O 1
ATOM 589 N N . GLN A 1 78 ? -6.41 -29.234 -10.156 1 95.56 78 GLN A N 1
ATOM 590 C CA . GLN A 1 78 ? -5.672 -27.984 -10.008 1 95.56 78 GLN A CA 1
ATOM 591 C C . GLN A 1 78 ? -6.547 -26.891 -9.383 1 95.56 78 GLN A C 1
ATOM 593 O O . GLN A 1 78 ? -7.738 -26.812 -9.68 1 95.56 78 GLN A O 1
ATOM 598 N N . ILE A 1 79 ? -5.887 -26.125 -8.508 1 96.88 79 ILE A N 1
ATOM 599 C CA . ILE A 1 79 ? -6.531 -24.938 -7.949 1 96.88 79 ILE A CA 1
ATOM 600 C C . ILE A 1 79 ? -5.984 -23.688 -8.633 1 96.88 79 ILE A C 1
ATOM 602 O O . ILE A 1 79 ? -4.77 -23.484 -8.688 1 96.88 79 ILE A O 1
ATOM 606 N N . HIS A 1 80 ? -6.906 -22.906 -9.156 1 98.25 80 HIS A N 1
ATOM 607 C CA . HIS A 1 80 ? -6.539 -21.672 -9.844 1 98.25 80 HIS A CA 1
ATOM 608 C C . HIS A 1 80 ? -6.871 -20.438 -9 1 98.25 80 HIS A C 1
ATOM 610 O O . HIS A 1 80 ? -7.926 -20.391 -8.367 1 98.25 80 HIS A O 1
ATOM 616 N N . TYR A 1 81 ? -5.973 -19.484 -9.039 1 98.62 81 TYR A N 1
ATOM 617 C CA . TYR A 1 81 ? -6.113 -18.281 -8.242 1 98.62 81 TYR A CA 1
ATOM 618 C C . TYR A 1 81 ? -6.324 -17.062 -9.141 1 98.62 81 TYR A C 1
ATOM 620 O O . TYR A 1 81 ? -5.719 -16.953 -10.203 1 98.62 81 TYR A O 1
ATOM 628 N N . ARG A 1 82 ? -7.117 -16.125 -8.641 1 98.44 82 ARG A N 1
ATOM 629 C CA . ARG A 1 82 ? -7.262 -14.797 -9.227 1 98.44 82 ARG A CA 1
ATOM 630 C C . ARG A 1 82 ? -7.434 -13.734 -8.141 1 98.44 82 ARG A C 1
ATOM 632 O O . ARG A 1 82 ? -7.898 -14.031 -7.043 1 98.44 82 ARG A O 1
ATOM 639 N N . ILE A 1 83 ? -7.055 -12.539 -8.477 1 98.38 83 ILE A N 1
ATOM 640 C CA . ILE A 1 83 ? -7.305 -11.461 -7.535 1 98.38 83 ILE A CA 1
ATOM 641 C C . ILE A 1 83 ? -8.812 -11.211 -7.422 1 98.38 83 ILE A C 1
ATOM 643 O O . ILE A 1 83 ? -9.516 -11.188 -8.43 1 98.38 83 ILE A O 1
ATOM 647 N N . SER A 1 84 ? -9.266 -11.133 -6.195 1 98.19 84 SER A N 1
ATOM 648 C CA . SER A 1 84 ? -10.703 -10.945 -5.992 1 98.19 84 SER A CA 1
ATOM 649 C C . SER A 1 84 ? -11.008 -9.594 -5.359 1 98.19 84 SER A C 1
ATOM 651 O O . SER A 1 84 ? -12.164 -9.195 -5.254 1 98.19 84 SER A O 1
ATOM 653 N N . SER A 1 85 ? -10.086 -8.859 -4.977 1 97.81 85 SER A N 1
ATOM 654 C CA . SER A 1 85 ? -10.234 -7.531 -4.383 1 97.81 85 SER A CA 1
ATOM 655 C C . SER A 1 85 ? -9.906 -6.434 -5.387 1 97.81 85 SER A C 1
ATOM 657 O O . SER A 1 85 ? -8.75 -6.285 -5.785 1 97.81 85 SER A O 1
ATOM 659 N N . PRO A 1 86 ? -10.914 -5.668 -5.719 1 96.69 86 PRO A N 1
ATOM 660 C CA . PRO A 1 86 ? -10.633 -4.559 -6.633 1 96.69 86 PRO A CA 1
ATOM 661 C C . PRO A 1 86 ? -9.641 -3.553 -6.055 1 96.69 86 PRO A C 1
ATOM 663 O O . PRO A 1 86 ? -8.859 -2.957 -6.797 1 96.69 86 PRO A O 1
ATOM 666 N N . GLU A 1 87 ? -9.664 -3.361 -4.727 1 97.19 87 GLU A N 1
ATOM 667 C CA . GLU A 1 87 ? -8.734 -2.453 -4.059 1 97.19 87 GLU A CA 1
ATOM 668 C C . GLU A 1 87 ? -7.301 -2.951 -4.18 1 97.19 87 GLU A C 1
ATOM 670 O O . GLU A 1 87 ? -6.398 -2.18 -4.512 1 97.19 87 GLU A O 1
ATOM 675 N N . ALA A 1 88 ? -7.152 -4.238 -3.955 1 98 88 ALA A N 1
ATOM 676 C CA . ALA A 1 88 ? -5.816 -4.82 -4.07 1 98 88 ALA A CA 1
ATOM 677 C C . ALA A 1 88 ? -5.293 -4.711 -5.5 1 98 88 ALA A C 1
ATOM 679 O O . ALA A 1 88 ? -4.129 -4.375 -5.719 1 98 88 ALA A O 1
ATOM 680 N N . LEU A 1 89 ? -6.172 -4.977 -6.418 1 97.94 89 LEU A N 1
ATOM 681 C CA . LEU A 1 89 ? -5.781 -4.918 -7.824 1 97.94 89 LEU A CA 1
ATOM 682 C C . LEU A 1 89 ? -5.32 -3.514 -8.203 1 97.94 89 LEU A C 1
ATOM 684 O O . LEU A 1 89 ? -4.312 -3.352 -8.898 1 97.94 89 LEU A O 1
ATOM 688 N N . ALA A 1 90 ? -6.012 -2.525 -7.734 1 97.75 90 ALA A N 1
ATOM 689 C CA . ALA A 1 90 ? -5.656 -1.139 -8.023 1 97.75 90 ALA A CA 1
ATOM 690 C C . ALA A 1 90 ? -4.297 -0.784 -7.43 1 97.75 90 ALA A C 1
ATOM 692 O O . ALA A 1 90 ? -3.469 -0.15 -8.094 1 97.75 90 ALA A O 1
ATOM 693 N N . VAL A 1 91 ? -4.074 -1.212 -6.199 1 98.25 91 VAL A N 1
ATOM 694 C CA . VAL A 1 91 ? -2.818 -0.897 -5.527 1 98.25 91 VAL A CA 1
ATOM 695 C C . VAL A 1 91 ? -1.667 -1.619 -6.223 1 98.25 91 VAL A C 1
ATOM 697 O O . VAL A 1 91 ? -0.628 -1.018 -6.504 1 98.25 91 VAL A O 1
ATOM 700 N N . ILE A 1 92 ? -1.841 -2.873 -6.559 1 97.5 92 ILE A N 1
ATOM 701 C CA . ILE A 1 92 ? -0.801 -3.66 -7.215 1 97.5 92 ILE A CA 1
ATOM 702 C C . ILE A 1 92 ? -0.478 -3.057 -8.578 1 97.5 92 ILE A C 1
ATOM 704 O O . ILE A 1 92 ? 0.689 -2.982 -8.969 1 97.5 92 ILE A O 1
ATOM 708 N N . THR A 1 93 ? -1.459 -2.662 -9.273 1 96.31 93 THR A N 1
ATOM 709 C CA . THR A 1 93 ? -1.261 -2.045 -10.578 1 96.31 93 THR A CA 1
ATOM 710 C C . THR A 1 93 ? -0.449 -0.759 -10.453 1 96.31 93 THR A C 1
ATOM 712 O O . THR A 1 93 ? 0.466 -0.517 -11.242 1 96.31 93 THR A O 1
ATOM 715 N N . THR A 1 94 ? -0.785 0.016 -9.492 1 97.31 94 THR A N 1
ATOM 716 C CA . THR A 1 94 ? -0.038 1.242 -9.234 1 97.31 94 THR A CA 1
ATOM 717 C C . THR A 1 94 ? 1.42 0.93 -8.906 1 97.31 94 THR A C 1
ATOM 719 O O . THR A 1 94 ? 2.332 1.546 -9.469 1 97.31 94 THR A O 1
ATOM 722 N N . LEU A 1 95 ? 1.658 -0.048 -8.055 1 97.06 95 LEU A N 1
ATOM 723 C CA . LEU A 1 95 ? 3.016 -0.425 -7.672 1 97.06 95 LEU A CA 1
ATOM 724 C C . LEU A 1 95 ? 3.795 -0.942 -8.875 1 97.06 95 LEU A C 1
ATOM 726 O O . LEU A 1 95 ? 4.98 -0.635 -9.031 1 97.06 95 LEU A O 1
ATOM 730 N N . TYR A 1 96 ? 3.133 -1.75 -9.711 1 93.88 96 TYR A N 1
ATOM 731 C CA . TYR A 1 96 ? 3.793 -2.279 -10.898 1 93.88 96 TYR A CA 1
ATOM 732 C C . TYR A 1 96 ? 4.273 -1.149 -11.797 1 93.88 96 TYR A C 1
ATOM 734 O O . TYR A 1 96 ? 5.398 -1.188 -12.305 1 93.88 96 TYR A O 1
ATOM 742 N N . GLN A 1 97 ? 3.455 -0.15 -11.977 1 94.25 97 GLN A N 1
ATOM 743 C CA . GLN A 1 97 ? 3.811 0.994 -12.812 1 94.25 97 GLN A CA 1
ATOM 744 C C . GLN A 1 97 ? 4.992 1.76 -12.219 1 94.25 97 GLN A C 1
ATOM 746 O O . GLN A 1 97 ? 5.883 2.197 -12.953 1 94.25 97 GLN A O 1
ATOM 751 N N . LEU A 1 98 ? 5.023 1.876 -10.984 1 95.38 98 LEU A N 1
ATOM 752 C CA . LEU A 1 98 ? 6.02 2.688 -10.297 1 95.38 98 LEU A CA 1
ATOM 753 C C . LEU A 1 98 ? 7.367 1.974 -10.25 1 95.38 98 LEU A C 1
ATOM 755 O O . LEU A 1 98 ? 8.414 2.607 -10.398 1 95.38 98 LEU A O 1
ATOM 759 N N . PHE A 1 99 ? 7.32 0.703 -10.086 1 94.44 99 PHE A N 1
ATOM 760 C CA . PHE A 1 99 ? 8.562 0.016 -9.75 1 94.44 99 PHE A CA 1
ATOM 761 C C . PHE A 1 99 ? 9.031 -0.862 -10.906 1 94.44 99 PHE A C 1
ATOM 763 O O . PHE A 1 99 ? 10.203 -1.231 -10.977 1 94.44 99 PHE A O 1
ATOM 770 N N . CYS A 1 100 ? 8.164 -1.249 -11.727 1 90.56 100 CYS A N 1
ATOM 771 C CA . CYS A 1 100 ? 8.531 -2.199 -12.773 1 90.56 100 CYS A CA 1
ATOM 772 C C . CYS A 1 100 ? 8.516 -1.537 -14.148 1 90.56 100 CYS A C 1
ATOM 774 O O . CYS A 1 100 ? 9.312 -1.885 -15.016 1 90.56 100 CYS A O 1
ATOM 776 N N . GLU A 1 101 ? 7.59 -0.712 -14.367 1 83.5 101 GLU A N 1
ATOM 777 C CA . GLU A 1 101 ? 7.527 -0.047 -15.672 1 83.5 101 GLU A CA 1
ATOM 778 C C . GLU A 1 101 ? 8.492 1.136 -15.727 1 83.5 101 GLU A C 1
ATOM 780 O O . GLU A 1 101 ? 9.203 1.312 -16.719 1 83.5 101 GLU A O 1
ATOM 785 N N . ARG A 1 102 ? 8.43 1.973 -14.656 1 66.12 102 ARG A N 1
ATOM 786 C CA . ARG A 1 102 ? 9.32 3.129 -14.656 1 66.12 102 ARG A CA 1
ATOM 787 C C . ARG A 1 102 ? 10.766 2.707 -14.414 1 66.12 102 ARG A C 1
ATOM 789 O O . ARG A 1 102 ? 11.703 3.395 -14.836 1 66.12 102 ARG A O 1
ATOM 796 N N . GLY A 1 103 ? 11.016 1.755 -13.516 1 56.72 103 GLY A N 1
ATOM 79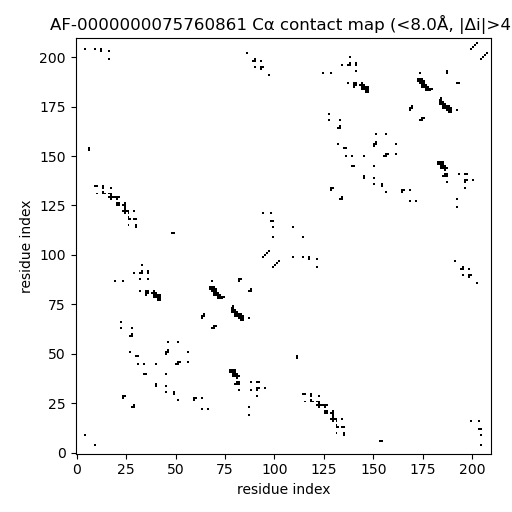7 C CA . GLY A 1 103 ? 12.367 1.288 -13.266 1 56.72 103 GLY A CA 1
ATOM 798 C C . GLY A 1 103 ? 13.078 0.802 -14.516 1 56.72 103 GLY A C 1
ATOM 799 O O . GLY A 1 103 ? 14.305 0.676 -14.531 1 56.72 103 GLY A O 1
ATOM 800 N N . GLN A 1 104 ? 12.391 0.282 -15.531 1 48.41 104 GLN A N 1
ATOM 801 C CA . GLN A 1 104 ? 12.992 -0.112 -16.797 1 48.41 104 GLN A CA 1
ATOM 802 C C . GLN A 1 104 ? 13.359 1.109 -17.641 1 48.41 104 GLN A C 1
ATOM 804 O O . GLN A 1 104 ? 14.086 0.997 -18.625 1 48.41 104 GLN A O 1
ATOM 809 N N . ALA A 1 105 ? 12.859 2.283 -17.203 1 42.69 105 ALA A N 1
ATOM 810 C CA . ALA A 1 105 ? 13.312 3.43 -17.984 1 42.69 105 ALA A CA 1
ATOM 811 C C . ALA A 1 105 ? 14.688 3.895 -17.531 1 42.69 105 ALA A C 1
ATOM 813 O O . ALA A 1 105 ? 14.969 3.945 -16.328 1 42.69 105 ALA A O 1
ATOM 814 N N . MET B 1 1 ? 5.77 -8.688 -26.328 1 31.44 1 MET B N 1
ATOM 815 C CA . MET B 1 1 ? 6.258 -9.531 -25.234 1 31.44 1 MET B CA 1
ATOM 816 C C . MET B 1 1 ? 6.59 -8.688 -24 1 31.44 1 MET B C 1
ATOM 818 O O . MET B 1 1 ? 7.422 -7.781 -24.078 1 31.44 1 MET B O 1
ATOM 822 N N . THR B 1 2 ? 5.723 -8.156 -23.234 1 43.62 2 THR B N 1
ATOM 823 C CA . THR B 1 2 ? 6.047 -7.25 -22.141 1 43.62 2 THR B CA 1
ATOM 824 C C . THR B 1 2 ? 7.324 -7.691 -21.422 1 43.62 2 THR B C 1
ATOM 826 O O . THR B 1 2 ? 7.465 -8.859 -21.062 1 43.62 2 THR B O 1
ATOM 829 N N . PRO B 1 3 ? 8.398 -7.074 -21.672 1 49.28 3 PRO B N 1
ATOM 830 C CA . PRO B 1 3 ? 9.695 -7.555 -21.172 1 49.28 3 PRO B CA 1
ATOM 831 C C . PRO B 1 3 ? 9.594 -8.227 -19.812 1 49.28 3 PRO B C 1
ATOM 833 O O . PRO B 1 3 ? 8.914 -7.707 -18.906 1 49.28 3 PRO B O 1
ATOM 836 N N . GLU B 1 4 ? 9.367 -9.617 -19.844 1 56.41 4 GLU B N 1
ATOM 837 C CA . GLU B 1 4 ? 9.422 -10.445 -18.641 1 56.41 4 GLU B CA 1
ATOM 838 C C . GLU B 1 4 ? 10.523 -9.977 -17.688 1 56.41 4 GLU B C 1
ATOM 840 O O . GLU B 1 4 ? 11.703 -9.961 -18.062 1 56.41 4 GLU B O 1
ATOM 845 N N . LEU B 1 5 ? 10.312 -9 -16.906 1 62.03 5 LEU B N 1
ATOM 846 C CA . LEU B 1 5 ? 11.312 -8.648 -15.906 1 62.03 5 LEU B CA 1
ATOM 847 C C . LEU B 1 5 ? 12.055 -9.891 -15.422 1 62.03 5 LEU B C 1
ATOM 849 O O . LEU B 1 5 ? 11.461 -10.969 -15.312 1 62.03 5 LEU B O 1
ATOM 853 N N . ASP B 1 6 ? 13.391 -9.789 -15.594 1 85.75 6 ASP B N 1
ATOM 854 C CA . ASP B 1 6 ? 14.219 -10.742 -14.859 1 85.75 6 ASP B CA 1
ATOM 855 C C . ASP B 1 6 ? 13.703 -10.938 -13.438 1 85.75 6 ASP B C 1
ATOM 857 O O . ASP B 1 6 ? 13.336 -9.977 -12.766 1 85.75 6 ASP B O 1
ATOM 861 N N . ILE B 1 7 ? 13.43 -12.164 -13.031 1 89.19 7 ILE B N 1
ATOM 862 C CA . ILE B 1 7 ? 12.828 -12.539 -11.758 1 89.19 7 ILE B CA 1
ATOM 863 C C . ILE B 1 7 ? 13.586 -11.875 -10.609 1 89.19 7 ILE B C 1
ATOM 865 O O . ILE B 1 7 ? 12.992 -11.492 -9.602 1 89.19 7 ILE B O 1
ATOM 869 N N . GLU B 1 8 ? 14.859 -11.711 -10.781 1 91.88 8 GLU B N 1
ATOM 870 C CA . GLU B 1 8 ? 15.648 -11.062 -9.742 1 91.88 8 GLU B CA 1
ATOM 871 C C . GLU B 1 8 ? 15.281 -9.594 -9.594 1 91.88 8 GLU B C 1
ATOM 873 O O . GLU B 1 8 ? 15.219 -9.07 -8.484 1 91.88 8 GLU B O 1
ATOM 878 N N . GLN B 1 9 ? 15.117 -8.992 -10.688 1 93.12 9 GLN B N 1
ATOM 879 C CA . GLN B 1 9 ? 14.695 -7.598 -10.664 1 93.12 9 GLN B CA 1
ATOM 880 C C . GLN B 1 9 ? 13.297 -7.461 -10.07 1 93.12 9 GLN B C 1
ATOM 882 O O . GLN B 1 9 ? 13.023 -6.523 -9.32 1 93.12 9 GLN B O 1
ATOM 887 N N . LEU B 1 10 ? 12.43 -8.375 -10.445 1 93.12 10 LEU B N 1
ATOM 888 C CA . LEU B 1 10 ? 11.07 -8.359 -9.922 1 93.12 10 LEU B CA 1
ATOM 889 C C . LEU B 1 10 ? 11.078 -8.508 -8.398 1 93.12 10 LEU B C 1
ATOM 891 O O . LEU B 1 10 ? 10.32 -7.824 -7.703 1 93.12 10 LEU B O 1
ATOM 895 N N . ARG B 1 11 ? 11.961 -9.305 -7.887 1 94.62 11 ARG B N 1
ATOM 896 C CA . ARG B 1 11 ? 12.086 -9.516 -6.449 1 94.62 11 ARG B CA 1
ATOM 897 C C . ARG B 1 11 ? 12.594 -8.266 -5.746 1 94.62 11 ARG B C 1
ATOM 899 O O . ARG B 1 11 ? 12.109 -7.91 -4.668 1 94.62 11 ARG B O 1
ATOM 906 N N . ALA B 1 12 ? 13.57 -7.672 -6.371 1 95.62 12 ALA B N 1
ATOM 907 C CA . ALA B 1 12 ? 14.094 -6.434 -5.801 1 95.62 12 ALA B CA 1
ATOM 908 C C . ALA B 1 12 ? 13.023 -5.344 -5.773 1 95.62 12 ALA B C 1
ATOM 910 O O . ALA B 1 12 ? 12.906 -4.605 -4.793 1 95.62 12 ALA B O 1
ATOM 911 N N . ASN B 1 13 ? 12.273 -5.281 -6.816 1 95.38 13 ASN B N 1
ATOM 912 C CA . ASN B 1 13 ? 11.188 -4.312 -6.895 1 95.38 13 ASN B CA 1
ATOM 913 C C . ASN B 1 13 ? 10.117 -4.582 -5.844 1 95.38 13 ASN B C 1
ATOM 915 O O . ASN B 1 13 ? 9.625 -3.656 -5.199 1 95.38 13 ASN B O 1
ATOM 919 N N . ALA B 1 14 ? 9.797 -5.852 -5.684 1 96.75 14 ALA B N 1
ATOM 920 C CA . ALA B 1 14 ? 8.797 -6.23 -4.684 1 96.75 14 ALA B CA 1
ATOM 921 C C . ALA B 1 14 ? 9.273 -5.875 -3.279 1 96.75 14 ALA B C 1
ATOM 923 O O . ALA B 1 14 ? 8.477 -5.441 -2.441 1 96.75 14 ALA B O 1
ATOM 924 N N . ALA B 1 15 ? 10.555 -6.039 -3.064 1 97.38 15 ALA B N 1
ATOM 925 C CA . ALA B 1 15 ? 11.117 -5.676 -1.765 1 97.38 15 ALA B CA 1
ATOM 926 C C . ALA B 1 15 ? 10.992 -4.176 -1.515 1 97.38 15 ALA B C 1
ATOM 928 O O . ALA B 1 15 ? 10.594 -3.75 -0.427 1 97.38 15 ALA B O 1
ATOM 929 N N . SER B 1 16 ? 11.312 -3.436 -2.479 1 97.19 16 SER B N 1
ATOM 930 C CA . SER B 1 16 ? 11.211 -1.984 -2.371 1 97.19 16 SER B CA 1
ATOM 931 C C . SER B 1 16 ? 9.766 -1.543 -2.184 1 97.19 16 SER B C 1
ATOM 933 O O . SER B 1 16 ? 9.477 -0.687 -1.346 1 97.19 16 SER B O 1
ATOM 935 N N . ALA B 1 17 ? 8.898 -2.135 -2.939 1 97.81 17 ALA B N 1
ATOM 936 C CA . ALA B 1 17 ? 7.473 -1.822 -2.824 1 97.81 17 ALA B CA 1
ATOM 937 C C . ALA B 1 17 ? 6.938 -2.213 -1.45 1 97.81 17 ALA B C 1
ATOM 939 O O . ALA B 1 17 ? 6.18 -1.458 -0.836 1 97.81 17 ALA B O 1
ATOM 940 N N . GLY B 1 18 ? 7.332 -3.373 -1.007 1 98.19 18 GLY B N 1
ATOM 941 C CA . GLY B 1 18 ? 6.922 -3.814 0.316 1 98.19 18 GLY B CA 1
ATOM 942 C C . GLY B 1 18 ? 7.348 -2.869 1.422 1 98.19 18 GLY B C 1
ATOM 943 O O . GLY B 1 18 ? 6.578 -2.594 2.344 1 98.19 18 GLY B O 1
ATOM 944 N N . ALA B 1 19 ? 8.555 -2.408 1.314 1 97.62 19 ALA B N 1
ATOM 945 C CA . ALA B 1 19 ? 9.062 -1.453 2.297 1 97.62 19 ALA B CA 1
ATOM 946 C C . ALA B 1 19 ? 8.234 -0.172 2.293 1 97.62 19 ALA B C 1
ATOM 948 O O . ALA B 1 19 ? 7.922 0.377 3.354 1 97.62 19 ALA B O 1
ATOM 949 N N . LEU B 1 20 ? 7.926 0.258 1.168 1 98.06 20 LEU B N 1
ATOM 950 C CA . LEU B 1 20 ? 7.078 1.439 1.049 1 98.06 20 LEU B CA 1
ATOM 951 C C . LEU B 1 20 ? 5.715 1.197 1.688 1 98.06 20 LEU B C 1
ATOM 953 O O . LEU B 1 20 ? 5.238 2.021 2.471 1 98.06 20 LEU B O 1
ATOM 957 N N . LEU B 1 21 ? 5.047 0.055 1.369 1 98.31 21 LEU B N 1
ATOM 958 C CA . LEU B 1 21 ? 3.736 -0.264 1.922 1 98.31 21 LEU B CA 1
ATOM 959 C C . LEU B 1 21 ? 3.797 -0.359 3.443 1 98.31 21 LEU B C 1
ATOM 961 O O . LEU B 1 21 ? 2.889 0.108 4.133 1 98.31 21 LEU B O 1
ATOM 965 N N . LYS B 1 22 ? 4.879 -0.896 3.957 1 97.44 22 LYS B N 1
ATOM 966 C CA . LYS B 1 22 ? 5.035 -0.973 5.406 1 97.44 22 LYS B CA 1
ATOM 967 C C . LYS B 1 22 ? 5.09 0.42 6.027 1 97.44 22 LYS B C 1
ATOM 969 O O . LYS B 1 22 ? 4.465 0.67 7.059 1 97.44 22 LYS B O 1
ATOM 974 N N . ALA B 1 23 ? 5.766 1.245 5.414 1 97.12 23 ALA B N 1
ATOM 975 C CA . ALA B 1 23 ? 5.895 2.609 5.922 1 97.12 23 ALA B CA 1
ATOM 976 C C . ALA B 1 23 ? 4.555 3.342 5.875 1 97.12 23 ALA B C 1
ATOM 978 O O . ALA B 1 23 ? 4.281 4.199 6.715 1 97.12 23 ALA B O 1
ATOM 979 N N . LEU B 1 24 ? 3.713 2.982 4.957 1 97.88 24 LEU B N 1
ATOM 980 C CA . LEU B 1 24 ? 2.455 3.686 4.727 1 97.88 24 LEU B CA 1
ATOM 981 C C . LEU B 1 24 ? 1.321 3.047 5.52 1 97.88 24 LEU B C 1
ATOM 983 O O . LEU B 1 24 ? 0.258 3.648 5.684 1 97.88 24 LEU B O 1
ATOM 987 N N . ALA B 1 25 ? 1.52 1.853 6.004 1 97.81 25 ALA B N 1
ATOM 988 C CA . ALA B 1 25 ? 0.42 1.024 6.496 1 97.81 25 ALA B CA 1
ATOM 989 C C . ALA B 1 25 ? -0.102 1.541 7.832 1 97.81 25 ALA B C 1
ATOM 991 O O . ALA B 1 25 ? -1.163 1.117 8.297 1 97.81 25 ALA B O 1
ATOM 992 N N . ASN B 1 26 ? 0.495 2.469 8.453 1 97.19 26 ASN B N 1
ATOM 993 C CA . ASN B 1 26 ? 0.019 3.084 9.688 1 97.19 26 ASN B CA 1
ATOM 994 C C . ASN B 1 26 ? -1.114 4.07 9.422 1 97.19 26 ASN B C 1
ATOM 996 O O . ASN B 1 26 ? -0.95 5.016 8.648 1 97.19 26 ASN B O 1
ATOM 1000 N N . PRO B 1 27 ? -2.289 3.865 10.148 1 96.88 27 PRO B N 1
ATOM 1001 C CA . PRO B 1 27 ? -3.441 4.715 9.844 1 96.88 27 PRO B CA 1
ATOM 1002 C C . PRO B 1 27 ? -3.166 6.195 10.086 1 96.88 27 PRO B C 1
ATOM 1004 O O . PRO B 1 27 ? -3.635 7.051 9.328 1 96.88 27 PRO B O 1
ATOM 1007 N N . ASP B 1 28 ? -2.463 6.508 11.102 1 97 28 ASP B N 1
ATOM 1008 C CA . ASP B 1 28 ? -2.141 7.906 11.367 1 97 28 ASP B CA 1
ATOM 1009 C C . ASP B 1 28 ? -1.261 8.484 10.266 1 97 28 ASP B C 1
ATOM 1011 O O . ASP B 1 28 ? -1.485 9.609 9.812 1 97 28 ASP B O 1
ATOM 1015 N N . ARG B 1 29 ? -0.301 7.711 9.836 1 97.56 29 ARG B N 1
ATOM 1016 C CA . ARG B 1 29 ? 0.558 8.156 8.742 1 97.56 29 ARG B CA 1
ATOM 1017 C C . ARG B 1 29 ? -0.242 8.336 7.457 1 97.56 29 ARG B C 1
ATOM 1019 O O . ARG B 1 29 ? 0.003 9.266 6.691 1 97.56 29 ARG B O 1
ATOM 1026 N N . LEU B 1 30 ? -1.181 7.465 7.246 1 97.31 30 LEU B N 1
ATOM 1027 C CA . LEU B 1 30 ? -2.035 7.586 6.07 1 97.31 30 LEU B CA 1
ATOM 1028 C C . LEU B 1 30 ? -2.854 8.867 6.121 1 97.31 30 LEU B C 1
ATOM 1030 O O . LEU B 1 30 ? -2.998 9.562 5.109 1 97.31 30 LEU B O 1
ATOM 1034 N N . LEU B 1 31 ? -3.385 9.188 7.293 1 96.62 31 LEU B N 1
ATOM 1035 C CA . LEU B 1 31 ? -4.164 10.414 7.461 1 96.62 31 LEU B CA 1
ATOM 1036 C C . LEU B 1 31 ? -3.311 11.641 7.18 1 96.62 31 LEU B C 1
ATOM 1038 O O . LEU B 1 31 ? -3.748 12.555 6.477 1 96.62 31 LEU B O 1
ATOM 1042 N N . LEU B 1 32 ? -2.109 11.617 7.699 1 97.5 32 LEU B N 1
ATOM 1043 C CA . LEU B 1 32 ? -1.187 12.727 7.488 1 97.5 32 LEU B CA 1
ATOM 1044 C C . LEU B 1 32 ? -0.865 12.891 6.008 1 97.5 32 LEU B C 1
ATOM 1046 O O . LEU B 1 32 ? -0.952 14 5.469 1 97.5 32 LEU B O 1
ATOM 1050 N N . LEU B 1 33 ? -0.59 11.82 5.352 1 97.75 33 LEU B N 1
ATOM 1051 C CA . LEU B 1 33 ? -0.185 11.867 3.953 1 97.75 33 LEU B CA 1
ATOM 1052 C C . LEU B 1 33 ? -1.361 12.25 3.061 1 97.75 33 LEU B C 1
ATOM 1054 O O . LEU B 1 33 ? -1.181 12.914 2.041 1 97.75 33 LEU B O 1
ATOM 1058 N N . CYS B 1 34 ? -2.502 11.766 3.424 1 95.44 34 CYS B N 1
ATOM 1059 C CA . CYS B 1 34 ? -3.697 12.164 2.689 1 95.44 34 CYS B CA 1
ATOM 1060 C C . CYS B 1 34 ? -3.871 13.68 2.715 1 95.44 34 CYS B C 1
ATOM 1062 O O . CYS B 1 34 ? -4.133 14.297 1.681 1 95.44 34 CYS B O 1
ATOM 1064 N N . GLN B 1 35 ? -3.744 14.305 3.873 1 94.88 35 GLN B N 1
ATOM 1065 C CA . GLN B 1 35 ? -3.84 15.758 3.98 1 94.88 35 GLN B CA 1
ATOM 1066 C C . GLN B 1 35 ? -2.736 16.438 3.18 1 94.88 35 GLN B C 1
ATOM 1068 O O . GLN B 1 35 ? -2.992 17.422 2.471 1 94.88 35 GLN B O 1
ATOM 1073 N N . LEU B 1 36 ? -1.566 15.883 3.205 1 96.94 36 LEU B N 1
ATOM 1074 C CA . LEU B 1 36 ? -0.403 16.484 2.564 1 96.94 36 LEU B CA 1
ATOM 1075 C C . LEU B 1 36 ? -0.467 16.312 1.051 1 96.94 36 LEU B C 1
ATOM 1077 O O . LEU B 1 36 ? 0.22 17.031 0.312 1 96.94 36 LEU B O 1
ATOM 1081 N N . SER B 1 37 ? -1.22 15.281 0.592 1 95.19 37 SER B N 1
ATOM 1082 C CA . SER B 1 37 ? -1.386 15.094 -0.846 1 95.19 37 SER B CA 1
ATOM 1083 C C . SER B 1 37 ? -2.146 16.266 -1.469 1 95.19 37 SER B C 1
ATOM 1085 O O . SER B 1 37 ? -2.086 16.469 -2.682 1 95.19 37 SER B O 1
ATOM 1087 N N . GLN B 1 38 ? -2.842 16.984 -0.664 1 91.69 38 GLN B N 1
ATOM 1088 C CA . GLN B 1 38 ? -3.633 18.109 -1.139 1 91.69 38 GLN B CA 1
ATOM 1089 C C . GLN B 1 38 ? -2.82 19.406 -1.107 1 91.69 38 GLN B C 1
ATOM 1091 O O . GLN B 1 38 ? -3.25 20.422 -1.645 1 91.69 38 GLN B O 1
ATOM 1096 N N . GLY B 1 39 ? -1.688 19.375 -0.456 1 94.25 39 GLY B N 1
ATOM 1097 C CA . GLY B 1 39 ? -0.812 20.531 -0.373 1 94.25 39 GLY B CA 1
ATOM 1098 C C . GLY B 1 39 ? 0.048 20.531 0.876 1 94.25 39 GLY B C 1
ATOM 1099 O O . GLY B 1 39 ? -0.161 19.734 1.786 1 94.25 39 GLY B O 1
ATOM 1100 N N . GLU B 1 40 ? 0.972 21.469 0.905 1 97.5 40 GLU B N 1
ATOM 1101 C CA . GLU B 1 40 ? 1.863 21.656 2.045 1 97.5 40 GLU B CA 1
ATOM 1102 C C . GLU B 1 40 ? 1.089 22.109 3.279 1 97.5 40 GLU B C 1
ATOM 1104 O O . GLU B 1 40 ? 0.181 22.938 3.18 1 97.5 40 GLU B O 1
ATOM 1109 N N . ARG B 1 41 ? 1.46 21.594 4.492 1 97.44 41 ARG B N 1
ATOM 1110 C CA . ARG B 1 41 ? 0.818 21.969 5.75 1 97.44 41 ARG B CA 1
ATOM 1111 C C . ARG B 1 41 ? 1.829 22 6.891 1 97.44 41 ARG B C 1
ATOM 1113 O O . ARG B 1 41 ? 2.828 21.281 6.863 1 97.44 41 ARG B O 1
ATOM 1120 N N . ASN B 1 42 ? 1.505 22.859 7.867 1 97.19 42 ASN B N 1
ATOM 1121 C CA . ASN B 1 42 ? 2.355 22.875 9.055 1 97.19 42 ASN B CA 1
ATOM 1122 C C . ASN B 1 42 ? 1.767 22.016 10.172 1 97.19 42 ASN B C 1
ATOM 1124 O O . ASN B 1 42 ? 0.654 21.5 10.047 1 97.19 42 ASN B O 1
ATOM 1128 N N . VAL B 1 43 ? 2.557 21.844 11.227 1 95.94 43 VAL B N 1
ATOM 1129 C CA . VAL B 1 43 ? 2.213 20.953 12.32 1 95.94 43 VAL B CA 1
ATOM 1130 C C . VAL B 1 43 ? 0.875 21.375 12.93 1 95.94 43 VAL B C 1
ATOM 1132 O O . VAL B 1 43 ? 0.011 20.531 13.18 1 95.94 43 VAL B O 1
ATOM 1135 N N . SER B 1 44 ? 0.687 22.609 13.141 1 94.94 44 SER B N 1
ATOM 1136 C CA . SER B 1 44 ? -0.53 23.125 13.766 1 94.94 44 SER B CA 1
ATOM 1137 C C . SER B 1 44 ? -1.756 22.828 12.906 1 94.94 44 SER B C 1
ATOM 1139 O O . SER B 1 44 ? -2.807 22.453 13.422 1 94.94 44 SER B O 1
ATOM 1141 N N . GLU B 1 45 ? -1.675 23.016 11.617 1 95.5 45 GLU B N 1
ATOM 1142 C CA . GLU B 1 45 ? -2.754 22.719 10.68 1 95.5 45 GLU B CA 1
ATOM 1143 C C . GLU B 1 45 ? -3.107 21.234 10.711 1 95.5 45 GLU B C 1
ATOM 1145 O O . GLU B 1 45 ? -4.285 20.875 10.734 1 95.5 45 GLU B O 1
ATOM 1150 N N . LEU B 1 46 ? -2.09 20.375 10.734 1 95.88 46 LEU B N 1
ATOM 1151 C CA . LEU B 1 46 ? -2.303 18.938 10.758 1 95.88 46 LEU B CA 1
ATOM 1152 C C . LEU B 1 46 ? -2.996 18.5 12.047 1 95.88 46 LEU B C 1
ATOM 1154 O O . LEU B 1 46 ? -3.908 17.672 12.023 1 95.88 46 LEU B O 1
ATOM 1158 N N . GLU B 1 47 ? -2.576 19.094 13.125 1 94.19 47 GLU B N 1
ATOM 1159 C CA . GLU B 1 47 ? -3.213 18.812 14.406 1 94.19 47 GLU B CA 1
ATOM 1160 C C . GLU B 1 47 ? -4.691 19.188 14.383 1 94.19 47 GLU B C 1
ATOM 1162 O O . GLU B 1 47 ? -5.539 18.422 14.828 1 94.19 47 GLU B O 1
ATOM 1167 N N . GLN B 1 48 ? -5 20.328 13.875 1 93.31 48 GLN B N 1
ATOM 1168 C CA . GLN B 1 48 ? -6.367 20.844 13.836 1 93.31 48 GLN B CA 1
ATOM 1169 C C . GLN B 1 48 ? -7.234 20.016 12.883 1 93.31 48 GLN B C 1
ATOM 1171 O O . GLN B 1 48 ? -8.367 19.672 13.219 1 93.31 48 GLN B O 1
ATOM 1176 N N . LEU B 1 49 ? -6.688 19.625 11.766 1 92.94 49 LEU B N 1
ATOM 1177 C CA . LEU B 1 49 ? -7.449 18.953 10.727 1 92.94 49 LEU B CA 1
ATOM 1178 C C . LEU B 1 49 ? -7.703 17.484 11.102 1 92.94 49 LEU B C 1
ATOM 1180 O O . LEU B 1 49 ? -8.766 16.938 10.797 1 92.94 49 LEU B O 1
ATOM 1184 N N . LEU B 1 50 ? -6.719 16.844 11.75 1 94.56 50 LEU B N 1
ATOM 1185 C CA . LEU B 1 50 ? -6.773 15.391 11.914 1 94.56 50 LEU B CA 1
ATOM 1186 C C . LEU B 1 50 ? -7.078 15.016 13.359 1 94.56 50 LEU B C 1
ATOM 1188 O O . LEU B 1 50 ? -7.469 13.883 13.641 1 94.56 50 LEU B O 1
ATOM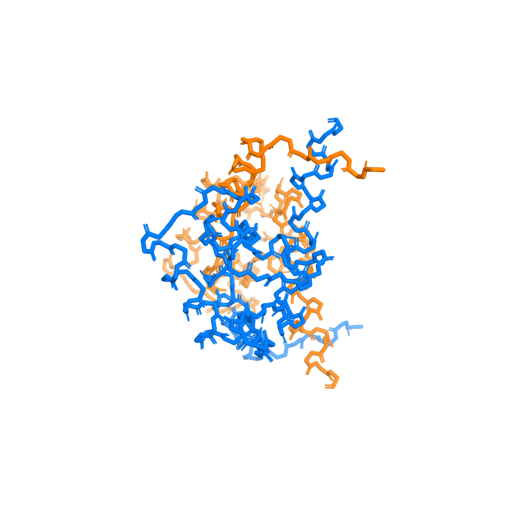 1192 N N . GLY B 1 51 ? -6.828 15.891 14.273 1 93.25 51 GLY B N 1
ATOM 1193 C CA . GLY B 1 51 ? -7.051 15.617 15.688 1 93.25 51 GLY B CA 1
ATOM 1194 C C . GLY B 1 51 ? -6.012 14.688 16.281 1 93.25 51 GLY B C 1
ATOM 1195 O O . GLY B 1 51 ? -6.238 14.094 17.344 1 93.25 51 GLY B O 1
ATOM 1196 N N . ILE B 1 52 ? -4.961 14.438 15.562 1 92.94 52 ILE B N 1
ATOM 1197 C CA . ILE B 1 52 ? -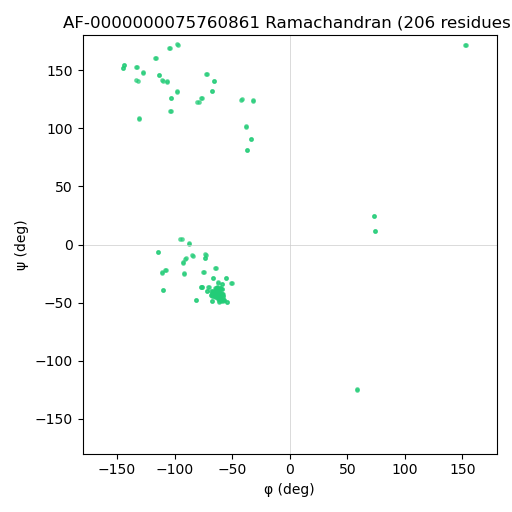3.836 13.688 16.109 1 92.94 52 ILE B CA 1
ATOM 1198 C C . ILE B 1 52 ? -2.979 14.609 16.984 1 92.94 52 ILE B C 1
ATOM 1200 O O . ILE B 1 52 ? -2.5 15.641 16.516 1 92.94 52 ILE B O 1
ATOM 1204 N N . GLN B 1 53 ? -2.787 14.25 18.234 1 93.06 53 GLN B N 1
ATOM 1205 C CA . GLN B 1 53 ? -2.127 15.141 19.172 1 93.06 53 GLN B CA 1
ATOM 1206 C C . GLN B 1 53 ? -0.696 14.695 19.453 1 93.06 53 GLN B C 1
ATOM 1208 O O . GLN B 1 53 ? -0.323 13.562 19.125 1 93.06 53 GLN B O 1
ATOM 1213 N N . GLN B 1 54 ? -0.075 15.594 20.078 1 94.44 54 GLN B N 1
ATOM 1214 C CA . GLN B 1 54 ? 1.269 15.273 20.562 1 94.44 54 GLN B CA 1
ATOM 1215 C C . GLN B 1 54 ? 1.222 14.312 21.734 1 94.44 54 GLN B C 1
ATOM 1217 O O . GLN B 1 54 ? 0.27 14.336 22.531 1 94.44 54 GLN B O 1
ATOM 1222 N N . PRO B 1 55 ? 2.326 13.414 21.781 1 96.56 55 PRO B N 1
ATOM 1223 C CA . PRO B 1 55 ? 3.576 13.219 21.047 1 96.56 55 PRO B CA 1
ATOM 1224 C C . PRO B 1 55 ? 3.393 12.391 19.781 1 96.56 55 PRO B C 1
ATOM 1226 O O . PRO B 1 55 ? 4.316 12.281 18.969 1 96.56 55 PRO B O 1
ATOM 1229 N N . THR B 1 56 ? 2.24 11.797 19.578 1 96.38 56 THR B N 1
ATOM 1230 C CA . THR B 1 56 ? 1.989 10.891 18.469 1 96.38 56 THR B CA 1
ATOM 1231 C C . THR B 1 56 ? 2.252 11.578 17.125 1 96.38 56 THR B C 1
ATOM 1233 O O . THR B 1 56 ? 2.93 11.031 16.266 1 96.38 56 THR B O 1
ATOM 1236 N N . LEU B 1 57 ? 1.685 12.75 17.016 1 97 57 LEU B N 1
ATOM 1237 C CA . LEU B 1 57 ? 1.87 13.5 15.773 1 97 57 LEU B CA 1
ATOM 1238 C C . LEU B 1 57 ? 3.354 13.664 15.461 1 97 57 LEU B C 1
ATOM 1240 O O . LEU B 1 57 ? 3.793 13.367 14.344 1 97 57 LEU B O 1
ATOM 1244 N N . SER B 1 58 ? 4.137 14.102 16.406 1 96.56 58 SER B N 1
ATOM 1245 C CA . SER B 1 58 ? 5.57 14.312 16.219 1 96.56 58 SER B CA 1
ATOM 1246 C C . SER B 1 58 ? 6.273 13.008 15.859 1 96.56 58 SER B C 1
ATOM 1248 O O . SER B 1 58 ? 7.148 12.984 14.992 1 96.56 58 SER B O 1
ATOM 1250 N N . GLN B 1 59 ? 5.902 12.023 16.516 1 97.56 59 GLN B N 1
ATOM 1251 C CA . GLN B 1 59 ? 6.488 10.711 16.266 1 97.56 59 GLN B CA 1
ATOM 1252 C C . GLN B 1 59 ? 6.215 10.25 14.828 1 97.56 59 GLN B C 1
ATOM 1254 O O . GLN B 1 59 ? 7.121 9.773 14.141 1 97.56 59 GLN B O 1
ATOM 1259 N N . GLN B 1 60 ? 5.012 10.383 14.422 1 97.62 60 GLN B N 1
ATOM 1260 C CA . GLN B 1 60 ? 4.652 9.938 13.086 1 97.62 60 GLN B CA 1
ATOM 1261 C C . GLN B 1 60 ? 5.332 10.797 12.016 1 97.62 60 GLN B C 1
ATOM 1263 O O . GLN B 1 60 ? 5.781 10.281 10.992 1 97.62 60 GLN B O 1
ATOM 1268 N N . LEU B 1 61 ? 5.387 12.062 12.25 1 97.94 61 LEU B N 1
ATOM 1269 C CA . LEU B 1 61 ? 6.078 12.953 11.32 1 97.94 61 LEU B CA 1
ATOM 1270 C C . LEU B 1 61 ? 7.562 12.617 11.25 1 97.94 61 LEU B C 1
ATOM 1272 O O . LEU B 1 61 ? 8.172 12.68 10.18 1 97.94 61 LEU B O 1
ATOM 1276 N N . ALA B 1 62 ? 8.156 12.258 12.367 1 97.94 62 ALA B N 1
ATOM 1277 C CA . ALA B 1 62 ? 9.555 11.852 12.398 1 97.94 62 ALA B CA 1
ATOM 1278 C C . ALA B 1 62 ? 9.781 10.586 11.57 1 97.94 62 ALA B C 1
ATOM 1280 O O . ALA B 1 62 ? 10.766 10.484 10.844 1 97.94 62 ALA B O 1
ATOM 1281 N N . VAL B 1 63 ? 8.961 9.617 11.672 1 98.12 63 VAL B N 1
ATOM 1282 C CA . VAL B 1 63 ? 9.047 8.391 10.891 1 98.12 63 VAL B CA 1
ATOM 1283 C C . VAL B 1 63 ? 8.953 8.719 9.406 1 98.12 63 VAL B C 1
ATOM 1285 O O . VAL B 1 63 ? 9.75 8.227 8.602 1 98.12 63 VAL B O 1
ATOM 1288 N N . LEU B 1 64 ? 7.953 9.547 9.047 1 98.31 64 LEU B N 1
ATOM 1289 C CA . LEU B 1 64 ? 7.758 9.922 7.652 1 98.31 64 LEU B CA 1
ATOM 1290 C C . LEU B 1 64 ? 9 10.602 7.09 1 98.31 64 LEU B C 1
ATOM 1292 O O . LEU B 1 64 ? 9.383 10.352 5.941 1 98.31 64 LEU B O 1
ATOM 1296 N N . ARG B 1 65 ? 9.625 11.414 7.91 1 98 65 ARG B N 1
ATOM 1297 C CA . ARG B 1 65 ? 10.859 12.07 7.488 1 98 65 ARG B CA 1
ATOM 1298 C C . ARG B 1 65 ? 11.984 11.062 7.32 1 98 65 ARG B C 1
ATOM 1300 O O . ARG B 1 65 ? 12.695 11.078 6.309 1 98 65 ARG B O 1
ATOM 1307 N N . ARG B 1 66 ? 12.172 10.227 8.266 1 97.81 66 ARG B N 1
ATOM 1308 C CA . ARG B 1 66 ? 13.242 9.234 8.258 1 97.81 66 ARG B CA 1
ATOM 1309 C C . ARG B 1 66 ? 13.125 8.32 7.043 1 97.81 66 ARG B C 1
ATOM 1311 O O . ARG B 1 66 ? 14.133 7.938 6.445 1 97.81 66 ARG B O 1
ATOM 1318 N N . GLU B 1 67 ? 11.93 8.07 6.664 1 97.56 67 GLU B N 1
ATOM 1319 C CA . GLU B 1 67 ? 11.672 7.16 5.551 1 97.56 67 GLU B CA 1
ATOM 1320 C C . GLU B 1 67 ? 11.695 7.906 4.219 1 97.56 67 GLU B C 1
ATOM 1322 O O . GLU B 1 67 ? 11.414 7.32 3.168 1 97.56 67 GLU B O 1
ATOM 1327 N N . GLY B 1 68 ? 11.938 9.156 4.242 1 97.62 68 GLY B N 1
ATOM 1328 C CA . GLY B 1 68 ? 12.07 9.953 3.033 1 97.62 68 GLY B CA 1
ATOM 1329 C C . GLY B 1 68 ? 10.742 10.211 2.346 1 97.62 68 GLY B C 1
ATOM 1330 O O . GLY B 1 68 ? 10.695 10.461 1.14 1 97.62 68 GLY B O 1
ATOM 1331 N N . LEU B 1 69 ? 9.625 10.172 3.031 1 98.5 69 LEU B N 1
ATOM 1332 C CA . LEU B 1 69 ? 8.289 10.281 2.449 1 98.5 69 LEU B CA 1
ATOM 1333 C C . LEU B 1 69 ? 7.824 11.734 2.439 1 98.5 69 LEU B C 1
ATOM 1335 O O . LEU B 1 69 ? 6.973 12.109 1.631 1 98.5 69 LEU B O 1
ATOM 1339 N N . VAL B 1 70 ? 8.367 12.547 3.334 1 98.69 70 VAL B N 1
ATOM 1340 C CA . VAL B 1 70 ? 8.008 13.961 3.383 1 98.69 70 VAL B CA 1
ATOM 1341 C C . VAL B 1 70 ? 9.273 14.805 3.492 1 98.69 70 VAL B C 1
ATOM 1343 O O . VAL B 1 70 ? 10.312 14.328 3.955 1 98.69 70 VAL B O 1
ATOM 1346 N N . ALA B 1 71 ? 9.188 15.938 3.035 1 98.44 71 ALA B N 1
ATOM 1347 C CA . ALA B 1 71 ? 10.203 16.969 3.18 1 98.44 71 ALA B CA 1
ATOM 1348 C C . ALA B 1 71 ? 9.664 18.156 3.971 1 98.44 71 ALA B C 1
ATOM 1350 O O . ALA B 1 71 ? 8.453 18.344 4.078 1 98.44 71 ALA B O 1
ATOM 1351 N N . THR B 1 72 ? 10.609 18.938 4.484 1 97.69 72 THR B N 1
ATOM 1352 C CA . THR B 1 72 ? 10.211 20.062 5.328 1 97.69 72 THR B CA 1
ATOM 1353 C C . THR B 1 72 ? 10.844 21.359 4.84 1 97.69 72 THR B C 1
ATOM 1355 O O . THR B 1 72 ? 11.906 21.328 4.203 1 97.69 72 THR B O 1
ATOM 1358 N N . ARG B 1 73 ? 10.133 22.375 5.031 1 97.12 73 ARG B N 1
ATOM 1359 C CA . ARG B 1 73 ? 10.664 23.734 4.883 1 97.12 73 ARG B CA 1
ATOM 1360 C C . ARG B 1 73 ? 10.297 24.594 6.078 1 97.12 73 ARG B C 1
ATOM 1362 O O . ARG B 1 73 ? 9.195 24.469 6.625 1 97.12 73 ARG B O 1
ATOM 1369 N N . ARG B 1 74 ? 11.242 25.391 6.469 1 95.81 74 ARG B N 1
ATOM 1370 C CA . ARG B 1 74 ? 11 26.281 7.602 1 95.81 74 ARG B CA 1
ATOM 1371 C C . ARG B 1 74 ? 10.617 27.672 7.125 1 95.81 74 ARG B C 1
ATOM 1373 O O . ARG B 1 74 ? 11.242 28.219 6.215 1 95.81 74 ARG B O 1
ATOM 1380 N N . GLU B 1 75 ? 9.586 28.188 7.672 1 95 75 GLU B N 1
ATOM 1381 C CA . GLU B 1 75 ? 9.156 29.562 7.477 1 95 75 GLU B CA 1
ATOM 1382 C C . GLU B 1 75 ? 8.867 30.25 8.812 1 95 75 GLU B C 1
ATOM 1384 O O . GLU B 1 75 ? 7.828 30 9.43 1 95 75 GLU B O 1
ATOM 1389 N N . GLY B 1 76 ? 9.789 31.219 9.18 1 95 76 GLY B N 1
ATOM 1390 C CA . GLY B 1 76 ? 9.664 31.766 10.523 1 95 76 GLY B CA 1
ATOM 1391 C C . GLY B 1 76 ? 9.766 30.719 11.609 1 95 76 GLY B C 1
ATOM 1392 O O . GLY B 1 76 ? 10.734 29.953 11.664 1 95 76 GLY B O 1
ATOM 1393 N N . LYS B 1 77 ? 8.758 30.641 12.461 1 94.12 77 LYS B N 1
ATOM 1394 C CA . LYS B 1 77 ? 8.758 29.688 13.562 1 94.12 77 LYS B CA 1
ATOM 1395 C C . LYS B 1 77 ? 8.008 28.406 13.188 1 94.12 77 LYS B C 1
ATOM 1397 O O . LYS B 1 77 ? 7.812 27.531 14.023 1 94.12 77 LYS B O 1
ATOM 1402 N N . GLN B 1 78 ? 7.574 28.297 11.938 1 95.56 78 GLN B N 1
ATOM 1403 C CA . GLN B 1 78 ? 6.746 27.156 11.547 1 95.56 78 GLN B CA 1
ATOM 1404 C C . GLN B 1 78 ? 7.5 26.219 10.602 1 95.56 78 GLN B C 1
ATOM 1406 O O . GLN B 1 78 ? 8.266 26.672 9.75 1 95.56 78 GLN B O 1
ATOM 1411 N N . ILE B 1 79 ? 7.242 24.922 10.844 1 96.88 79 ILE B N 1
ATOM 1412 C CA . ILE B 1 79 ? 7.746 23.906 9.93 1 96.88 79 ILE B CA 1
ATOM 1413 C C . ILE B 1 79 ? 6.613 23.406 9.039 1 96.88 79 ILE B C 1
ATOM 1415 O O . ILE B 1 79 ? 5.562 22.984 9.531 1 96.88 79 ILE B O 1
ATOM 1419 N N . HIS B 1 80 ? 6.867 23.469 7.738 1 98.25 80 HIS B N 1
ATOM 1420 C CA . HIS B 1 80 ? 5.879 23.016 6.762 1 98.25 80 HIS B CA 1
ATOM 1421 C C . HIS B 1 80 ? 6.289 21.688 6.129 1 98.25 80 HIS B C 1
ATOM 1423 O O . HIS B 1 80 ? 7.465 21.484 5.812 1 98.25 80 HIS B O 1
ATOM 1429 N N . TYR B 1 81 ? 5.305 20.859 5.938 1 98.62 81 TYR B N 1
ATOM 1430 C CA . TYR B 1 81 ? 5.535 19.531 5.387 1 98.62 81 TYR B CA 1
ATOM 1431 C C . TYR B 1 81 ? 4.902 19.391 4.008 1 98.62 81 TYR B C 1
ATOM 1433 O O . TYR B 1 81 ? 3.814 19.906 3.764 1 98.62 81 TYR B O 1
ATOM 1441 N N . ARG B 1 82 ? 5.578 18.609 3.164 1 98.44 82 ARG B N 1
ATOM 1442 C CA . ARG B 1 82 ? 5.035 18.172 1.884 1 98.44 82 ARG B CA 1
ATOM 1443 C C . ARG B 1 82 ? 5.484 16.75 1.561 1 98.44 82 ARG B C 1
ATOM 1445 O O . ARG B 1 82 ? 6.535 16.312 2.029 1 98.44 82 ARG B O 1
ATOM 1452 N N . ILE B 1 83 ? 4.688 16.078 0.77 1 98.31 83 ILE B N 1
ATOM 1453 C CA . ILE B 1 83 ? 5.125 14.758 0.323 1 98.31 83 ILE B CA 1
ATOM 1454 C C . ILE B 1 83 ? 6.324 14.906 -0.612 1 98.31 83 ILE B C 1
ATOM 1456 O O . ILE B 1 83 ? 6.336 15.766 -1.49 1 98.31 83 ILE B O 1
ATOM 1460 N N . SER B 1 84 ? 7.336 14.117 -0.337 1 98.19 84 SER B N 1
ATOM 1461 C CA . SER B 1 84 ? 8.547 14.227 -1.146 1 98.19 84 SER B CA 1
ATOM 1462 C C . SER B 1 84 ? 8.781 12.953 -1.958 1 98.19 84 SER B C 1
ATOM 1464 O O . SER B 1 84 ? 9.664 12.922 -2.82 1 98.19 84 SER B O 1
ATOM 1466 N N . SER B 1 85 ? 8.062 11.953 -1.797 1 97.81 85 SER B N 1
ATOM 1467 C CA . SER B 1 85 ? 8.172 10.688 -2.523 1 97.81 85 SER B CA 1
ATOM 1468 C C . SER B 1 85 ? 7.074 10.57 -3.576 1 97.81 85 SER B C 1
ATOM 1470 O O . SER B 1 85 ? 5.895 10.445 -3.242 1 97.81 85 SER B O 1
ATOM 1472 N N . PRO B 1 86 ? 7.508 10.547 -4.82 1 96.69 86 PRO B N 1
ATOM 1473 C CA . PRO B 1 86 ? 6.5 10.375 -5.871 1 96.69 86 PRO B CA 1
ATOM 1474 C C . PRO B 1 86 ? 5.762 9.039 -5.762 1 96.69 86 PRO B C 1
ATOM 1476 O O . PRO B 1 86 ? 4.578 8.953 -6.105 1 96.69 86 PRO B O 1
ATOM 1479 N N . GLU B 1 87 ? 6.453 8 -5.293 1 97.25 87 GLU B N 1
ATOM 1480 C CA . GLU B 1 87 ? 5.84 6.691 -5.109 1 97.2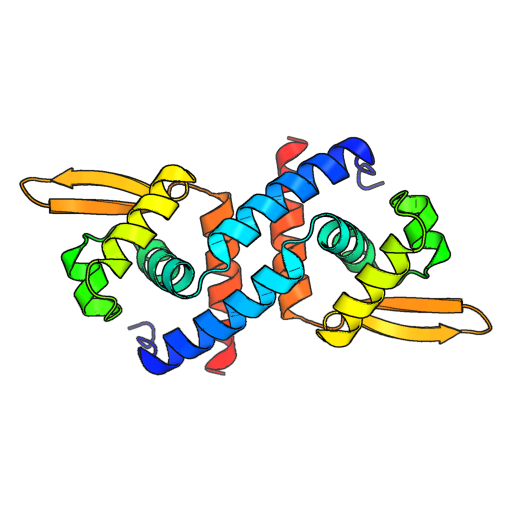5 87 GLU B CA 1
ATOM 1481 C C . GLU B 1 87 ? 4.754 6.734 -4.039 1 97.25 87 GLU B C 1
ATOM 1483 O O . GLU B 1 87 ? 3.652 6.219 -4.242 1 97.25 87 GLU B O 1
ATOM 1488 N N . ALA B 1 88 ? 5.086 7.391 -2.947 1 98 88 ALA B N 1
ATOM 1489 C CA . ALA B 1 88 ? 4.105 7.52 -1.873 1 98 88 ALA B CA 1
ATOM 1490 C C . ALA B 1 88 ? 2.885 8.305 -2.336 1 98 88 ALA B C 1
ATOM 1492 O O . ALA B 1 88 ? 1.748 7.934 -2.039 1 98 88 ALA B O 1
ATOM 1493 N N . LEU B 1 89 ? 3.158 9.359 -3.059 1 97.94 89 LEU B N 1
ATOM 1494 C CA . LEU B 1 89 ? 2.066 10.195 -3.547 1 97.94 89 LEU B CA 1
ATOM 1495 C C . LEU B 1 89 ? 1.134 9.398 -4.453 1 97.94 89 LEU B C 1
ATOM 1497 O O . LEU B 1 89 ? -0.089 9.516 -4.348 1 97.94 89 LEU B O 1
ATOM 1501 N N . ALA B 1 90 ? 1.691 8.594 -5.297 1 97.75 90 ALA B N 1
ATOM 1502 C CA . ALA B 1 90 ? 0.891 7.777 -6.211 1 97.75 90 ALA B CA 1
ATOM 1503 C C . ALA B 1 90 ? 0.035 6.773 -5.441 1 97.75 90 ALA B C 1
ATOM 1505 O O . ALA B 1 90 ? -1.147 6.594 -5.742 1 97.75 90 ALA B O 1
ATOM 1506 N N . VAL B 1 91 ? 0.628 6.141 -4.449 1 98.19 91 VAL B N 1
ATOM 1507 C CA . VAL B 1 91 ? -0.094 5.137 -3.672 1 98.19 91 VAL B CA 1
ATOM 1508 C C . VAL B 1 91 ? -1.208 5.809 -2.873 1 98.19 91 VAL B C 1
ATOM 1510 O O . VAL B 1 91 ? -2.346 5.332 -2.861 1 98.19 91 VAL B O 1
ATOM 1513 N N . ILE B 1 92 ? -0.922 6.934 -2.25 1 97.5 92 ILE B N 1
ATOM 1514 C CA . ILE B 1 92 ? -1.906 7.648 -1.447 1 97.5 92 ILE B CA 1
ATOM 1515 C C . ILE B 1 92 ? -3.061 8.109 -2.334 1 97.5 92 ILE B C 1
ATOM 1517 O O . ILE B 1 92 ? -4.227 8.031 -1.938 1 97.5 92 ILE B O 1
ATOM 1521 N N . THR B 1 93 ? -2.76 8.586 -3.467 1 96.25 93 THR B N 1
ATOM 1522 C CA . THR B 1 93 ? -3.789 9.031 -4.402 1 96.25 93 THR B CA 1
ATOM 1523 C C . THR B 1 93 ? -4.699 7.871 -4.797 1 96.25 93 THR B C 1
ATOM 1525 O O . THR B 1 93 ? -5.922 8.023 -4.84 1 96.25 93 THR B O 1
ATOM 1528 N N . THR B 1 94 ? -4.102 6.758 -5.07 1 97.31 94 THR B N 1
ATOM 1529 C CA . THR B 1 94 ? -4.875 5.562 -5.398 1 97.31 94 THR B CA 1
ATOM 1530 C C . THR B 1 94 ? -5.785 5.172 -4.234 1 97.31 94 THR B C 1
ATOM 1532 O O . THR B 1 94 ? -6.973 4.91 -4.43 1 97.31 94 THR B O 1
ATOM 1535 N N . LEU B 1 95 ? -5.258 5.168 -3.023 1 97 95 LEU B N 1
ATOM 1536 C CA . LEU B 1 95 ? -6.039 4.805 -1.846 1 97 95 LEU B CA 1
ATOM 1537 C C . LEU B 1 95 ? -7.184 5.789 -1.629 1 97 95 LEU B C 1
ATOM 1539 O O . LEU B 1 95 ? -8.297 5.387 -1.274 1 97 95 LEU B O 1
ATOM 1543 N N . TYR B 1 96 ? -6.898 7.09 -1.815 1 93.88 96 TYR B N 1
ATOM 1544 C CA . TYR B 1 96 ? -7.934 8.102 -1.647 1 93.88 96 TYR B CA 1
ATOM 1545 C C . TYR B 1 96 ? -9.102 7.852 -2.598 1 93.88 96 TYR B C 1
ATOM 1547 O O . TYR B 1 96 ? -10.266 7.945 -2.199 1 93.88 96 TYR B O 1
ATOM 1555 N N . GLN B 1 97 ? -8.805 7.504 -3.826 1 94.19 97 GLN B N 1
ATOM 1556 C CA . GLN B 1 97 ? -9.836 7.23 -4.82 1 94.19 97 GLN B CA 1
ATOM 1557 C C . GLN B 1 97 ? -10.648 6 -4.438 1 94.19 97 GLN B C 1
ATOM 1559 O O . GLN B 1 97 ? -11.875 5.984 -4.605 1 94.19 97 GLN B O 1
ATOM 1564 N N . LEU B 1 98 ? -10.039 5.059 -3.918 1 95.38 98 LEU B N 1
ATOM 1565 C CA . LEU B 1 98 ? -10.664 3.775 -3.617 1 95.38 98 LEU B CA 1
ATOM 1566 C C . LEU B 1 98 ? -11.531 3.875 -2.369 1 95.38 98 LEU B C 1
ATOM 1568 O O . LEU B 1 98 ? -12.609 3.281 -2.311 1 95.38 98 LEU B O 1
ATOM 1572 N N . PHE B 1 99 ? -11.094 4.625 -1.429 1 94.44 99 PHE B N 1
ATOM 1573 C CA . PHE B 1 99 ? -11.727 4.531 -0.118 1 94.44 99 PHE B CA 1
ATOM 1574 C C . PHE B 1 99 ? -12.508 5.805 0.202 1 94.44 99 PHE B C 1
ATOM 1576 O O . PHE B 1 99 ? -13.391 5.797 1.058 1 94.44 99 PHE B O 1
ATOM 1583 N N . CYS B 1 100 ? -12.148 6.855 -0.382 1 90.38 100 CYS B N 1
ATOM 1584 C CA . CYS B 1 100 ? -12.773 8.125 -0.013 1 90.38 100 CYS B CA 1
ATOM 1585 C C . CYS B 1 100 ? -13.672 8.633 -1.129 1 90.38 100 CYS B C 1
ATOM 1587 O O . CYS B 1 100 ? -14.703 9.258 -0.865 1 90.38 100 CYS B O 1
ATOM 1589 N N . GLU B 1 101 ? -13.266 8.477 -2.311 1 83.38 101 GLU B N 1
ATOM 1590 C CA . GLU B 1 101 ? -14.094 8.945 -3.418 1 83.38 101 GLU B CA 1
ATOM 1591 C C . GLU B 1 101 ? -15.188 7.945 -3.754 1 83.38 101 GLU B C 1
ATOM 1593 O O . GLU B 1 101 ? -16.344 8.32 -3.955 1 83.38 101 GLU B O 1
ATOM 1598 N N . ARG B 1 102 ? -14.773 6.652 -3.877 1 66.31 102 ARG B N 1
ATOM 1599 C CA . ARG B 1 102 ? -15.773 5.645 -4.203 1 66.31 102 ARG B CA 1
ATOM 1600 C C . ARG B 1 102 ? -16.688 5.371 -3.01 1 66.31 102 ARG B C 1
ATOM 1602 O O . ARG B 1 102 ? -17.828 4.965 -3.178 1 66.31 102 ARG B O 1
ATOM 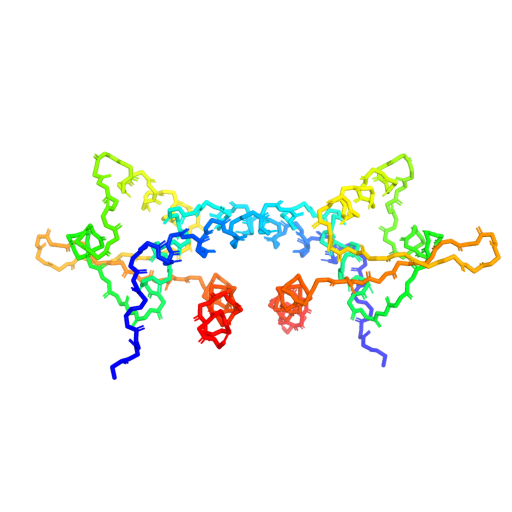1609 N N . GLY B 1 103 ? -16.141 5.32 -1.79 1 56.5 103 GLY B N 1
ATOM 1610 C CA . GLY B 1 103 ? -16.969 5.098 -0.608 1 56.5 103 GLY B CA 1
ATOM 1611 C C . GLY B 1 103 ? -18.094 6.102 -0.468 1 56.5 103 GLY B C 1
ATOM 1612 O O . GLY B 1 103 ? -19.047 5.875 0.291 1 56.5 103 GLY B O 1
ATOM 1613 N N . GLN B 1 104 ? -17.984 7.34 -0.942 1 48.47 104 GLN B N 1
ATOM 1614 C CA . GLN B 1 104 ? -19.078 8.32 -0.932 1 48.47 104 GLN B CA 1
ATOM 1615 C C . GLN B 1 104 ? -20.125 7.984 -1.982 1 48.47 104 GLN B C 1
ATOM 1617 O O . GLN B 1 104 ? -21.203 8.57 -1.991 1 48.47 104 GLN B O 1
ATOM 1622 N N . ALA B 1 105 ? -19.766 7.039 -2.855 1 42.59 105 ALA B N 1
ATOM 1623 C CA . ALA B 1 105 ? -20.844 6.691 -3.775 1 42.59 105 ALA B CA 1
ATOM 1624 C C . ALA B 1 105 ? -21.812 5.699 -3.137 1 42.59 105 ALA B C 1
ATOM 1626 O O . ALA B 1 105 ? -21.391 4.77 -2.443 1 42.59 105 ALA B O 1
#

Sequence (210 aa):
MTPELDIEQLRANAASAGALLKALANPDRLLLLCQLSQGERNVSELEQLLGIQQPTLSQQLAVLRREGLVATRREGKQIHYRISSPEALAVITTLYQLFCERGQAMTPELDIEQLRANAASAGALLKALANPDRLLLLCQLSQGERNVSELEQLLGIQQPTLSQQLAVLRREGLVATRREGKQIHYRISSPEALAVITTLYQLFCERGQA

Organism: Stutzerimonas stutzeri (strain A1501) (NCBI:txid379731)

Radius of gyration: 18.75 Å; Cα contacts (8 Å, |Δi|>4): 254; chains: 2; bounding box: 36×63×46 Å

Nearest PDB structures (foldseek):
  6o8o-assembly2_D  TM=9.556E-01  e=8.306E-10  Rhodobacter capsulatus
  6o8o-assembly1_B  TM=9.514E-01  e=1.126E-09  Rhodobacter capsulatus
  6o8m-assembly1_A  TM=9.702E-01  e=4.861E-09  Rhodobacter capsulatus
  3pqk-assembly2_D  TM=9.244E-01  e=4.861E-09  Xylella fastidiosa
  3pqj-assembly2_C  TM=9.158E-01  e=4.861E-09  Xylella fastidiosa